Protein AF-A0A6T8V031-F1 (afdb_monomer_lite)

Foldseek 3Di:
DDDDDDDDDDDDDDDDDDDDDDDDDDDDDDDDDDDDDDDDDDDDDDDDDDDDDDDDDDDDDDDDDPPVVVVVLLVLLQVLCVLLVHDSVPDPDDPDDDDDDPLVPLLVSLQFLLSLLLLLVVCLVPVVCNLSSLLSSLLSLVVSDDPVSVVLSVLSVCLQQPPAAQPPVLLLLLLCLQQNNVLSVCCVVPNNLVSLLVSQVVVVPPDDQADTHGSNLLSVLLVLSPDDDPSSVVSSPSVSVNSNRADNPSCRSVQSNCSNRRHNSHDPVSNVSSNVSNVCVNVVVVD

Radius of gyration: 28.82 Å; chains: 1; bounding box: 111×38×82 Å

Structure (mmCIF, N/CA/C/O backbone):
data_AF-A0A6T8V031-F1
#
_entry.id   AF-A0A6T8V031-F1
#
loop_
_atom_site.group_PDB
_atom_site.id
_atom_site.type_symbol
_atom_site.label_atom_id
_atom_site.label_alt_id
_atom_site.label_comp_id
_atom_site.label_asym_id
_atom_site.label_entity_id
_atom_site.label_seq_id
_atom_site.pdbx_PDB_ins_code
_atom_site.Cartn_x
_atom_site.Cartn_y
_atom_site.Cartn_z
_atom_site.occupancy
_atom_site.B_iso_or_equiv
_atom_site.auth_seq_id
_atom_site.auth_comp_id
_atom_site.auth_asym_id
_atom_site.auth_atom_id
_atom_site.pdbx_PDB_model_num
ATOM 1 N N . ALA A 1 1 ? 59.607 23.929 4.860 1.00 44.53 1 ALA A N 1
ATOM 2 C CA . ALA A 1 1 ? 59.990 23.114 3.694 1.00 44.53 1 ALA A CA 1
ATOM 3 C C . ALA A 1 1 ? 58.779 22.274 3.352 1.00 44.53 1 ALA A C 1
ATOM 5 O O . ALA A 1 1 ? 58.550 21.255 3.982 1.00 44.53 1 ALA A O 1
ATOM 6 N N . ASP A 1 2 ? 57.934 22.822 2.489 1.00 43.75 2 ASP A N 1
ATOM 7 C CA . ASP A 1 2 ? 56.578 22.347 2.260 1.00 43.75 2 ASP A CA 1
ATOM 8 C C . ASP A 1 2 ? 56.268 22.634 0.792 1.00 43.75 2 ASP A C 1
ATOM 10 O O . ASP A 1 2 ? 56.14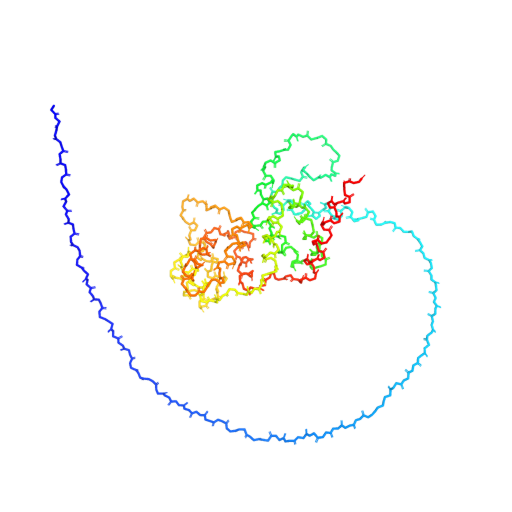4 23.796 0.428 1.00 43.75 2 ASP A O 1
ATOM 14 N N . HIS A 1 3 ? 56.296 21.608 -0.061 1.00 42.97 3 HIS A N 1
ATOM 15 C CA . HIS A 1 3 ? 55.820 21.656 -1.446 1.00 42.97 3 HIS A CA 1
ATOM 16 C C . HIS A 1 3 ? 55.623 20.226 -1.962 1.00 42.97 3 HIS A C 1
ATOM 18 O O . HIS A 1 3 ? 56.582 19.526 -2.280 1.00 42.97 3 HIS A O 1
ATOM 24 N N . GLY A 1 4 ? 54.363 19.811 -2.074 1.00 45.44 4 GLY A N 1
ATOM 25 C CA . GLY A 1 4 ? 53.951 18.586 -2.755 1.00 45.44 4 GLY A CA 1
ATOM 26 C C . GLY A 1 4 ? 52.706 18.849 -3.595 1.00 45.44 4 GLY A C 1
ATOM 27 O O . GLY A 1 4 ? 51.588 18.626 -3.145 1.00 45.44 4 GLY A O 1
ATOM 28 N N . THR A 1 5 ? 52.893 19.361 -4.811 1.00 50.09 5 THR A N 1
ATOM 29 C CA . THR A 1 5 ? 51.835 19.575 -5.806 1.00 50.09 5 THR A CA 1
ATOM 30 C C . THR A 1 5 ? 51.693 18.339 -6.700 1.00 50.09 5 THR A C 1
ATOM 32 O O . THR A 1 5 ? 52.451 18.134 -7.644 1.00 50.09 5 THR A O 1
ATOM 35 N N . GLY A 1 6 ? 50.696 17.500 -6.408 1.00 49.59 6 GLY A N 1
ATOM 36 C CA . GLY A 1 6 ? 50.282 16.382 -7.262 1.00 49.59 6 GLY A CA 1
ATOM 37 C C . GLY A 1 6 ? 49.284 16.842 -8.324 1.00 49.59 6 GLY A C 1
ATOM 38 O O . GLY A 1 6 ? 48.119 17.092 -8.027 1.00 49.59 6 GLY A O 1
ATOM 39 N N . ARG A 1 7 ? 49.762 16.989 -9.561 1.00 48.19 7 ARG A N 1
ATOM 40 C CA . ARG A 1 7 ? 49.023 17.470 -10.735 1.00 48.19 7 ARG A CA 1
ATOM 41 C C . ARG A 1 7 ? 48.208 16.337 -11.374 1.00 48.19 7 ARG A C 1
ATOM 43 O O . ARG A 1 7 ? 48.731 15.255 -11.623 1.00 48.19 7 ARG A O 1
ATOM 50 N N . ALA A 1 8 ? 46.940 16.625 -11.660 1.00 43.94 8 ALA A N 1
ATOM 51 C CA . ALA A 1 8 ? 45.995 15.759 -12.357 1.00 43.94 8 ALA A CA 1
ATOM 52 C C . ALA A 1 8 ? 46.391 15.517 -13.827 1.00 43.94 8 ALA A C 1
ATOM 54 O O . ALA A 1 8 ? 46.799 16.449 -14.523 1.00 43.94 8 ALA A O 1
ATOM 55 N N . ALA A 1 9 ? 46.205 14.283 -14.304 1.00 52.19 9 ALA A N 1
ATOM 56 C CA . ALA A 1 9 ? 46.259 13.927 -15.719 1.00 52.19 9 ALA A CA 1
ATOM 57 C C . ALA A 1 9 ? 44.871 13.457 -16.176 1.00 52.19 9 ALA A C 1
ATOM 59 O O . ALA A 1 9 ? 44.277 12.550 -15.594 1.00 52.19 9 ALA A O 1
ATOM 60 N N . ALA A 1 10 ? 44.360 14.130 -17.205 1.00 42.84 10 ALA A N 1
ATOM 61 C CA . ALA A 1 10 ? 43.078 13.888 -17.840 1.00 42.84 10 ALA A CA 1
ATOM 62 C C . ALA A 1 10 ? 43.110 12.595 -18.670 1.00 42.84 10 ALA A C 1
ATOM 64 O O . ALA A 1 10 ? 43.957 12.433 -19.547 1.00 42.84 10 ALA A O 1
ATOM 65 N N . GLY A 1 11 ? 42.169 11.690 -18.400 1.00 44.19 11 GLY A N 1
ATOM 66 C CA . GLY A 1 11 ? 41.903 10.512 -19.218 1.00 44.19 11 GLY A CA 1
ATOM 67 C C . GLY A 1 11 ? 40.761 10.782 -20.191 1.00 44.19 11 GLY A C 1
ATOM 68 O O . GLY A 1 11 ? 39.597 10.797 -19.799 1.00 44.19 11 GLY A O 1
ATOM 69 N N . THR A 1 12 ? 41.099 10.987 -21.460 1.00 44.47 12 THR A N 1
ATOM 70 C CA . THR A 1 12 ? 40.161 11.027 -22.588 1.00 44.47 12 THR A CA 1
ATOM 71 C C . THR A 1 12 ? 39.786 9.593 -22.963 1.00 44.47 12 THR A C 1
ATOM 73 O O . THR A 1 12 ? 40.648 8.841 -23.413 1.00 44.47 12 THR A O 1
ATOM 76 N N . LEU A 1 13 ? 38.520 9.196 -22.805 1.00 50.50 13 LEU A N 1
ATOM 77 C CA . LEU A 1 13 ? 38.011 7.925 -23.332 1.00 50.50 13 LEU A CA 1
ATOM 78 C C . LEU A 1 13 ? 36.980 8.180 -24.430 1.00 50.50 13 LEU A C 1
ATOM 80 O O . LEU A 1 13 ? 35.953 8.824 -24.227 1.00 50.50 13 LEU A O 1
ATOM 84 N N . ALA A 1 14 ? 37.319 7.673 -25.613 1.00 44.94 14 ALA A N 1
ATOM 85 C CA . ALA A 1 14 ? 36.554 7.749 -26.840 1.00 44.94 14 ALA A CA 1
ATOM 86 C C . ALA A 1 14 ? 35.308 6.849 -26.784 1.00 44.94 14 ALA A C 1
ATOM 88 O O . ALA A 1 14 ? 35.386 5.657 -26.485 1.00 44.94 14 ALA A O 1
ATOM 89 N N . LEU A 1 15 ? 34.160 7.431 -27.128 1.00 39.94 15 LEU A N 1
ATOM 90 C CA . LEU A 1 15 ? 32.898 6.738 -27.373 1.00 39.94 15 LEU A CA 1
ATOM 91 C C . LEU A 1 15 ? 32.975 5.989 -28.710 1.00 39.94 15 LEU A C 1
ATOM 93 O O . LEU A 1 15 ? 33.038 6.601 -29.774 1.00 39.94 15 LEU A O 1
ATOM 97 N N . SER A 1 16 ? 32.951 4.657 -28.655 1.00 49.47 16 SER A N 1
ATOM 98 C CA . SER A 1 16 ? 32.798 3.805 -29.835 1.00 49.47 16 SER A CA 1
ATOM 99 C C . SER A 1 16 ? 31.308 3.539 -30.072 1.00 49.47 16 SER A C 1
ATOM 101 O O . SER A 1 16 ? 30.642 2.875 -29.276 1.00 49.47 16 SER A O 1
ATOM 103 N N . ALA A 1 17 ? 30.775 4.109 -31.153 1.00 42.62 17 ALA A N 1
ATOM 104 C CA . ALA A 1 17 ? 29.393 3.951 -31.583 1.00 42.62 17 ALA A CA 1
ATOM 105 C C . ALA A 1 17 ? 29.162 2.544 -32.158 1.00 42.62 17 ALA A C 1
ATOM 107 O O . ALA A 1 17 ? 29.762 2.161 -33.164 1.00 42.62 17 ALA A O 1
ATOM 108 N N . LYS A 1 18 ? 28.262 1.772 -31.539 1.00 50.03 18 LYS A N 1
ATOM 109 C CA . LYS A 1 18 ? 27.834 0.467 -32.054 1.00 50.03 18 LYS A CA 1
ATOM 110 C C . LYS A 1 18 ? 26.582 0.638 -32.917 1.00 50.03 18 LYS A C 1
ATOM 112 O O . LYS A 1 18 ? 25.505 0.968 -32.435 1.00 50.03 18 LYS A O 1
ATOM 117 N N . LYS A 1 19 ? 26.792 0.414 -34.212 1.00 52.84 19 LYS A N 1
ATOM 118 C CA . LYS A 1 19 ? 25.846 0.402 -35.331 1.00 52.84 19 LYS A CA 1
ATOM 119 C C . LYS A 1 19 ? 24.654 -0.532 -35.066 1.00 52.84 19 LYS A C 1
ATOM 121 O O . LYS A 1 19 ? 24.834 -1.739 -34.917 1.00 52.84 19 LYS A O 1
ATOM 126 N N . THR A 1 20 ? 23.450 0.030 -35.036 1.00 41.44 20 THR A N 1
ATOM 127 C CA . THR A 1 20 ? 22.164 -0.678 -35.061 1.00 41.44 20 THR A CA 1
ATOM 128 C C . THR A 1 20 ? 21.853 -1.149 -36.483 1.00 41.44 20 THR A C 1
ATOM 130 O O . THR A 1 20 ? 21.910 -0.372 -37.435 1.00 41.44 20 THR A O 1
ATOM 133 N N . ALA A 1 21 ? 21.527 -2.434 -36.626 1.00 43.69 21 ALA A N 1
ATOM 134 C CA . ALA A 1 21 ? 20.948 -3.013 -37.833 1.00 43.69 21 ALA A CA 1
ATOM 135 C C . ALA A 1 21 ? 19.460 -3.291 -37.576 1.00 43.69 21 ALA A C 1
ATOM 137 O O . ALA A 1 21 ? 19.103 -3.909 -36.575 1.00 43.69 21 ALA A O 1
ATOM 138 N N . ALA A 1 22 ? 18.613 -2.795 -38.474 1.00 49.09 22 ALA A N 1
ATOM 139 C CA . ALA A 1 22 ? 17.178 -3.045 -38.516 1.00 49.09 22 ALA A CA 1
ATOM 140 C C . ALA A 1 22 ? 16.870 -4.454 -39.052 1.00 49.09 22 ALA A C 1
ATOM 142 O O . ALA A 1 22 ? 17.631 -4.959 -39.882 1.00 49.09 22 ALA A O 1
ATOM 143 N N . PRO A 1 23 ? 15.702 -5.025 -38.717 1.00 55.88 23 PRO A N 1
ATOM 144 C CA . PRO A 1 23 ? 15.019 -5.922 -39.628 1.00 55.88 23 PRO A CA 1
ATOM 145 C C . PRO A 1 23 ? 13.755 -5.279 -40.204 1.00 55.88 23 PRO A C 1
ATOM 147 O O . PRO A 1 23 ? 12.974 -4.602 -39.536 1.00 55.88 23 PRO A O 1
ATOM 150 N N . ALA A 1 24 ? 13.619 -5.512 -41.501 1.00 44.16 24 ALA A N 1
ATOM 151 C CA . ALA A 1 24 ? 12.555 -5.085 -42.376 1.00 44.16 24 ALA A CA 1
ATOM 152 C C . ALA A 1 24 ? 11.263 -5.899 -42.183 1.00 44.16 24 ALA A C 1
ATOM 154 O O . ALA A 1 24 ? 11.303 -7.093 -41.910 1.00 44.16 24 ALA A O 1
ATOM 155 N N . GLY A 1 25 ? 10.138 -5.225 -42.433 1.00 40.78 25 GLY A N 1
ATOM 156 C CA . GLY A 1 25 ? 9.033 -5.693 -43.275 1.00 40.78 25 GLY A CA 1
ATOM 157 C C . GLY A 1 25 ? 8.414 -7.067 -42.998 1.00 40.78 25 GLY A C 1
ATOM 158 O O . GLY A 1 25 ? 8.898 -8.084 -43.480 1.00 40.78 25 GLY A O 1
ATOM 159 N N . GLY A 1 26 ? 7.226 -7.066 -42.390 1.00 38.00 26 GLY A N 1
ATOM 160 C CA . GLY A 1 26 ? 6.302 -8.202 -42.364 1.00 38.00 26 GLY A CA 1
ATOM 161 C C . GLY A 1 26 ? 4.873 -7.718 -42.588 1.00 38.00 26 GLY A C 1
ATOM 162 O O . GLY A 1 26 ? 4.376 -6.886 -41.842 1.00 38.00 26 GLY A O 1
ATOM 163 N N . ARG A 1 27 ? 4.263 -8.176 -43.677 1.00 41.81 27 ARG A N 1
ATOM 164 C CA . ARG A 1 27 ? 3.061 -7.644 -44.330 1.00 41.81 27 ARG A CA 1
ATOM 165 C C . ARG A 1 27 ? 1.770 -7.720 -43.506 1.00 41.81 27 ARG A C 1
ATOM 167 O O . ARG A 1 27 ? 1.467 -8.721 -42.869 1.00 41.81 27 ARG A O 1
ATOM 174 N N . SER A 1 28 ? 0.983 -6.663 -43.697 1.00 41.28 28 SER A N 1
ATOM 175 C CA . SER A 1 28 ? -0.465 -6.558 -43.519 1.00 41.28 28 SER A CA 1
ATOM 176 C C . SER A 1 28 ? -1.224 -7.706 -44.197 1.00 41.28 28 SER A C 1
ATOM 178 O O . SER A 1 28 ? -1.013 -7.988 -45.378 1.00 41.28 28 SER A O 1
ATOM 180 N N . GLY A 1 29 ? -2.130 -8.327 -43.445 1.00 43.31 29 GLY A N 1
ATOM 181 C CA . GLY A 1 29 ? -3.159 -9.233 -43.937 1.00 4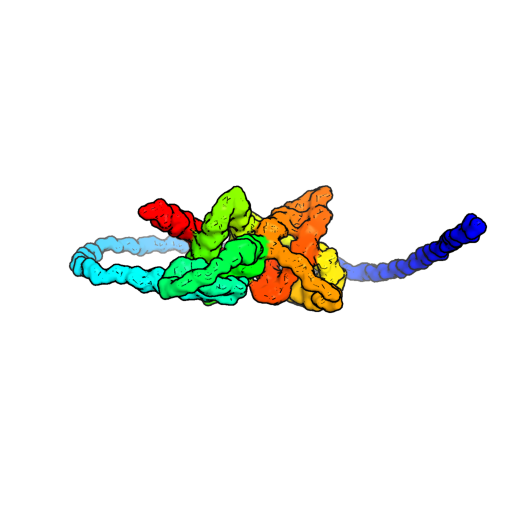3.31 29 GLY A CA 1
ATOM 182 C C . GLY A 1 29 ? -4.473 -8.896 -43.244 1.00 43.31 29 GLY A C 1
ATOM 183 O O . GLY A 1 29 ? -4.743 -9.376 -42.148 1.00 43.31 29 GLY A O 1
ATOM 184 N N . ALA A 1 30 ? -5.266 -8.032 -43.873 1.00 43.84 30 ALA A N 1
ATOM 185 C CA . ALA A 1 30 ? -6.648 -7.790 -43.496 1.00 43.84 30 ALA A CA 1
ATOM 186 C C . ALA A 1 30 ? -7.482 -9.031 -43.846 1.00 43.84 30 ALA A C 1
ATOM 188 O O . ALA A 1 30 ? -7.536 -9.429 -45.009 1.00 43.84 30 ALA A O 1
ATOM 189 N N . GLN A 1 31 ? -8.152 -9.625 -42.859 1.00 45.22 31 GLN A N 1
ATOM 190 C CA . GLN A 1 31 ? -9.288 -10.506 -43.111 1.00 45.22 31 GLN A CA 1
ATOM 191 C C . GLN A 1 31 ? -10.521 -9.915 -42.440 1.00 45.22 31 GLN A C 1
ATOM 193 O O . GLN A 1 31 ? -10.630 -9.849 -41.218 1.00 45.22 31 GLN A O 1
ATOM 198 N N . ALA A 1 32 ? -11.432 -9.451 -43.291 1.00 41.88 32 ALA A N 1
ATOM 199 C CA . ALA A 1 32 ? -12.805 -9.158 -42.945 1.00 41.88 32 ALA A CA 1
ATOM 200 C C . ALA A 1 32 ? -13.542 -10.491 -42.760 1.00 41.88 32 ALA A C 1
ATOM 202 O O . ALA A 1 32 ? -13.625 -11.282 -43.698 1.00 41.88 32 ALA A O 1
ATOM 203 N N . VAL A 1 33 ? -14.072 -10.734 -41.562 1.00 51.72 33 VAL A N 1
ATOM 204 C CA . VAL A 1 33 ? -15.056 -11.796 -41.333 1.00 51.72 33 VAL A CA 1
ATOM 205 C C . VAL A 1 33 ? -16.418 -11.134 -41.211 1.00 51.72 33 VAL A C 1
ATOM 207 O O . VAL A 1 33 ? -16.722 -10.426 -40.253 1.00 51.72 33 VAL A O 1
ATOM 210 N N . THR A 1 34 ? -17.211 -11.342 -42.251 1.00 52.16 34 THR A N 1
ATOM 211 C CA . THR A 1 34 ? -18.595 -10.913 -42.389 1.00 52.16 34 THR A CA 1
ATOM 212 C C . THR A 1 34 ? -19.494 -11.798 -41.526 1.00 52.16 34 THR A C 1
ATOM 214 O O . THR A 1 34 ? -19.486 -13.020 -41.653 1.00 52.16 34 THR A O 1
ATOM 217 N N . VAL A 1 35 ? -20.291 -11.166 -40.667 1.00 51.53 35 VAL A N 1
ATOM 218 C CA . VAL A 1 35 ? -21.411 -11.768 -39.926 1.00 51.53 35 VAL A CA 1
ATOM 219 C C . VAL A 1 35 ? -22.636 -11.849 -40.843 1.00 51.53 35 VAL A C 1
ATOM 221 O O . VAL A 1 35 ? -22.914 -10.874 -41.545 1.00 51.53 35 VAL A O 1
ATOM 224 N N . PRO A 1 36 ? -23.426 -12.939 -40.788 1.00 51.28 36 PRO A N 1
ATOM 225 C CA . PRO A 1 36 ? -24.859 -12.778 -41.019 1.00 51.28 36 PRO A CA 1
ATOM 226 C C . PRO A 1 36 ? -25.759 -13.571 -40.055 1.00 51.28 36 PRO A C 1
ATOM 228 O O . PRO A 1 36 ? -25.551 -14.754 -39.797 1.00 51.28 36 PRO A O 1
ATOM 231 N N . GLY A 1 37 ? -26.850 -12.912 -39.649 1.00 39.75 37 GLY A N 1
ATOM 232 C CA . GLY A 1 37 ? -28.067 -13.517 -39.089 1.00 39.75 37 GLY A CA 1
ATOM 233 C C . GLY A 1 37 ? -28.108 -13.535 -37.556 1.00 39.75 37 GLY A C 1
ATOM 234 O O . GLY A 1 37 ? -27.103 -13.781 -36.914 1.00 39.75 37 GLY A O 1
ATOM 235 N N . LYS A 1 38 ? -29.232 -13.304 -36.876 1.00 48.16 38 LYS A N 1
ATOM 236 C CA . LYS A 1 38 ? -30.632 -13.312 -37.305 1.00 48.16 38 LYS A CA 1
ATOM 237 C C . LYS A 1 38 ? -31.466 -12.577 -36.244 1.00 48.16 38 LYS A C 1
ATOM 239 O O . LYS A 1 38 ? -31.186 -12.656 -35.053 1.00 48.16 38 LYS A O 1
ATOM 244 N N . VAL A 1 39 ? -32.468 -11.849 -36.720 1.00 51.06 39 VAL A N 1
ATOM 245 C CA . VAL A 1 39 ? -33.513 -11.155 -35.959 1.00 51.06 39 VAL A CA 1
ATOM 246 C C . VAL A 1 39 ? -34.421 -12.175 -35.274 1.00 51.06 39 VAL A C 1
ATOM 248 O O . VAL A 1 39 ? -34.887 -13.077 -35.959 1.00 51.06 39 VAL A O 1
ATOM 251 N N . GLU A 1 40 ? -34.732 -11.986 -33.986 1.00 40.19 40 GLU A N 1
ATOM 252 C CA . GLU A 1 40 ? -36.025 -12.370 -33.396 1.00 40.19 40 GLU A CA 1
ATOM 253 C C . GLU A 1 40 ? -36.261 -11.668 -32.038 1.00 40.19 40 GLU A C 1
ATOM 255 O O . GLU A 1 40 ? -35.499 -11.780 -31.082 1.00 40.19 40 GLU A O 1
ATOM 260 N N . LYS A 1 41 ? -37.351 -10.902 -31.991 1.00 48.88 41 LYS A N 1
ATOM 261 C CA . LYS A 1 41 ? -38.099 -10.371 -30.836 1.00 48.88 41 LYS A CA 1
ATOM 262 C C . LYS A 1 41 ? -39.578 -10.489 -31.277 1.00 48.88 41 LYS A C 1
ATOM 264 O O . LYS A 1 41 ? -39.788 -10.462 -32.492 1.00 48.88 41 LYS A O 1
ATOM 269 N N . PRO A 1 42 ? -40.618 -10.493 -30.419 1.00 50.66 42 PRO A N 1
ATOM 270 C CA . PRO A 1 42 ? -40.677 -10.512 -28.956 1.00 50.66 42 PRO A CA 1
ATOM 271 C C . PRO A 1 42 ? -41.594 -11.633 -28.399 1.00 50.66 42 PRO A C 1
ATOM 273 O O . PRO A 1 42 ? -42.444 -12.172 -29.101 1.00 50.66 42 PRO A O 1
ATOM 276 N N . GLY A 1 43 ? -41.488 -11.928 -27.101 1.00 41.72 43 GLY A N 1
ATOM 277 C CA . GLY A 1 43 ? -42.450 -12.765 -26.377 1.00 41.72 43 GLY A CA 1
ATOM 278 C C . GLY A 1 43 ? -42.962 -12.045 -25.137 1.00 41.72 43 GLY A C 1
ATOM 279 O O . GLY A 1 43 ? -42.244 -11.933 -24.148 1.00 41.72 43 GLY A O 1
ATOM 280 N N . ALA A 1 44 ? -44.188 -11.529 -25.216 1.00 45.66 44 ALA A N 1
ATOM 281 C CA . ALA A 1 44 ? -44.963 -11.066 -24.075 1.00 45.66 44 ALA A CA 1
ATOM 282 C C . ALA A 1 44 ? -45.550 -12.283 -23.342 1.00 45.66 44 ALA A C 1
ATOM 284 O O . ALA A 1 44 ? -46.175 -13.135 -23.968 1.00 45.66 44 ALA A O 1
ATOM 285 N N . GLY A 1 45 ? -45.365 -12.348 -22.026 1.00 40.28 45 GLY A N 1
ATOM 286 C CA . GLY A 1 45 ? -45.961 -13.357 -21.154 1.00 40.28 45 GLY A CA 1
ATOM 287 C C . GLY A 1 45 ? -46.362 -12.704 -19.842 1.00 40.28 45 GLY A C 1
ATOM 288 O O . GLY A 1 45 ? -45.512 -12.269 -19.072 1.00 40.28 45 GLY A O 1
ATOM 289 N N . ALA A 1 46 ? -47.667 -12.560 -19.657 1.00 38.06 46 ALA A N 1
ATOM 290 C CA . ALA A 1 46 ? -48.303 -11.905 -18.534 1.00 38.06 46 ALA A CA 1
ATOM 291 C C . ALA A 1 46 ? -48.364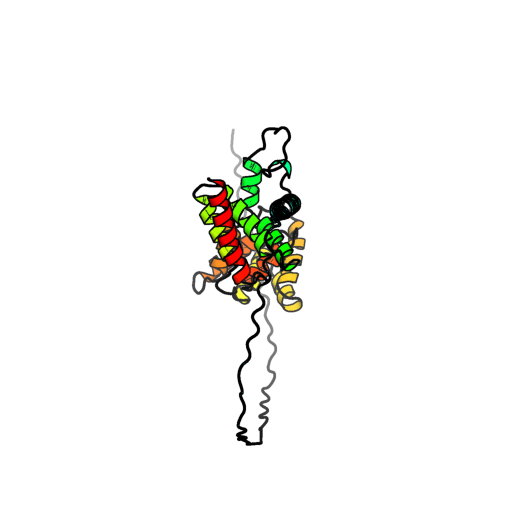 -12.790 -17.274 1.00 38.06 46 ALA A C 1
ATOM 293 O O . ALA A 1 46 ? -48.394 -14.011 -17.367 1.00 38.06 46 ALA A O 1
ATOM 294 N N . ALA A 1 47 ? -48.545 -12.096 -16.144 1.00 39.06 47 ALA A N 1
ATOM 295 C CA . ALA A 1 47 ? -49.353 -12.478 -14.981 1.00 39.06 47 ALA A CA 1
ATOM 296 C C . ALA A 1 47 ? -48.830 -13.581 -14.033 1.00 39.06 47 ALA A C 1
ATOM 298 O O . ALA A 1 47 ? -48.832 -14.756 -14.365 1.00 39.06 47 ALA A O 1
ATOM 299 N N . GLN A 1 48 ? -48.524 -13.216 -12.780 1.00 37.72 48 GLN A N 1
ATOM 300 C CA . GLN A 1 48 ? -49.450 -13.360 -11.636 1.00 37.72 48 GLN A CA 1
ATOM 301 C C . GLN A 1 48 ? -48.751 -13.033 -10.304 1.00 37.72 48 GLN A C 1
ATOM 303 O O . GLN A 1 48 ? -47.782 -13.676 -9.914 1.00 37.72 48 GLN A O 1
ATOM 308 N N . ALA A 1 49 ? -49.302 -12.052 -9.586 1.00 41.56 49 ALA A N 1
ATOM 309 C CA . ALA A 1 49 ? -49.319 -12.053 -8.123 1.00 41.56 49 ALA A CA 1
ATOM 310 C C . ALA A 1 49 ? -50.457 -12.984 -7.652 1.00 41.56 49 ALA A C 1
ATOM 312 O O . ALA A 1 49 ? -51.419 -13.187 -8.401 1.00 41.56 49 ALA A O 1
ATOM 313 N N . PRO A 1 50 ? -50.394 -13.508 -6.419 1.00 50.81 50 PRO A N 1
ATOM 314 C CA . PRO A 1 50 ? -51.184 -12.861 -5.376 1.00 50.81 50 PRO A CA 1
ATOM 315 C C . PRO A 1 50 ? -50.474 -12.806 -4.015 1.00 50.81 50 PRO A C 1
ATOM 317 O O . PRO A 1 50 ? -49.345 -13.250 -3.829 1.00 50.81 50 PRO A O 1
ATOM 320 N N . ALA A 1 51 ? -51.178 -12.178 -3.084 1.00 36.31 51 ALA A N 1
ATOM 321 C CA . ALA A 1 51 ? -50.714 -11.664 -1.816 1.00 36.31 51 ALA A CA 1
ATOM 322 C C . ALA A 1 51 ? -51.258 -12.454 -0.601 1.00 36.31 51 ALA A C 1
ATOM 324 O O . ALA A 1 51 ? -52.225 -13.198 -0.721 1.00 36.31 51 ALA A O 1
ATOM 325 N N . VAL A 1 52 ? -50.678 -12.130 0.564 1.00 40.53 52 VAL A N 1
ATOM 326 C CA . VAL A 1 52 ? -51.204 -12.192 1.952 1.00 40.53 52 VAL A CA 1
ATOM 327 C C . VAL A 1 52 ? -51.327 -13.550 2.671 1.00 40.53 52 VAL A C 1
ATOM 329 O O . VAL A 1 52 ? -52.183 -14.361 2.346 1.00 40.53 52 VAL A O 1
ATOM 332 N N . ALA A 1 53 ? -50.563 -13.697 3.767 1.00 36.94 53 ALA A N 1
ATOM 333 C CA . ALA A 1 53 ? -51.029 -13.941 5.154 1.00 36.94 53 ALA A CA 1
ATOM 334 C C . ALA A 1 53 ? -49.786 -14.035 6.072 1.00 36.94 53 ALA A C 1
ATOM 336 O O . ALA A 1 53 ? -48.912 -14.863 5.851 1.00 36.94 53 ALA A O 1
ATOM 337 N N . ALA A 1 54 ? -49.509 -13.058 6.941 1.00 36.94 54 ALA A N 1
ATOM 338 C CA . ALA A 1 54 ? -50.064 -12.910 8.293 1.00 36.94 54 ALA A CA 1
ATOM 339 C C . ALA A 1 54 ? -49.790 -14.130 9.196 1.00 36.94 54 ALA A C 1
ATOM 341 O O . ALA A 1 54 ? -50.468 -15.147 9.115 1.00 36.94 54 ALA A O 1
ATOM 342 N N . GLY A 1 55 ? -48.809 -13.977 10.086 1.00 29.83 55 GLY A N 1
ATOM 343 C CA . GLY A 1 55 ? -48.475 -14.924 11.144 1.00 29.83 55 GLY A CA 1
ATOM 344 C C . GLY A 1 55 ? -47.563 -14.254 12.163 1.00 29.83 55 GLY A C 1
ATOM 345 O O . GLY A 1 55 ? -46.347 -14.397 12.106 1.00 29.83 55 GLY A O 1
ATOM 346 N N . ALA A 1 56 ? -48.163 -13.459 13.049 1.00 37.53 56 ALA A N 1
ATOM 347 C CA . ALA A 1 56 ? -47.516 -12.988 14.261 1.00 37.53 56 ALA A CA 1
ATOM 348 C C . ALA A 1 56 ? -47.270 -14.181 15.193 1.00 37.53 56 ALA A C 1
ATOM 350 O O . ALA A 1 56 ? -48.189 -14.951 15.468 1.00 37.53 56 ALA A O 1
ATOM 351 N N . ALA A 1 57 ? -46.050 -14.299 15.703 1.00 33.28 57 ALA A N 1
ATOM 352 C CA . ALA A 1 57 ? -45.774 -15.010 16.938 1.00 33.28 57 ALA A CA 1
ATOM 353 C C . ALA A 1 57 ? -44.668 -14.249 17.669 1.00 33.28 57 ALA A C 1
ATOM 355 O O . ALA A 1 57 ? -43.490 -14.314 17.319 1.00 33.28 57 ALA A O 1
ATOM 356 N N . GLU A 1 58 ? -45.098 -13.479 18.664 1.00 38.56 58 GLU A N 1
ATOM 357 C CA . GLU A 1 58 ? -44.263 -13.050 19.773 1.00 38.56 58 GLU A CA 1
ATOM 358 C C . GLU A 1 58 ? -43.626 -14.282 20.425 1.00 38.56 58 GLU A C 1
ATOM 360 O O . GLU A 1 58 ? -44.316 -15.195 20.873 1.00 38.56 58 GLU A O 1
ATOM 365 N N . ALA A 1 59 ? -42.303 -14.275 20.533 1.00 37.03 59 ALA A N 1
ATOM 366 C CA . ALA A 1 59 ? -41.597 -15.017 21.563 1.00 37.03 59 ALA A CA 1
ATOM 367 C C . ALA A 1 59 ? -40.504 -14.104 22.112 1.00 37.03 59 ALA A C 1
ATOM 369 O O . ALA A 1 59 ? -39.389 -14.013 21.603 1.00 37.03 59 ALA A O 1
ATOM 370 N N . SER A 1 60 ? -40.902 -13.379 23.152 1.00 40.12 60 SER A N 1
ATOM 371 C CA . SER A 1 60 ? -40.027 -12.768 24.136 1.00 40.12 60 SER A CA 1
ATOM 372 C C . SER A 1 60 ? -39.059 -13.816 24.690 1.00 40.12 60 SER A C 1
ATOM 374 O O . SER A 1 60 ? -39.484 -14.805 25.285 1.00 40.12 60 SER A O 1
ATOM 376 N N . GLN A 1 61 ? -37.758 -13.577 24.534 1.00 38.47 61 GLN A N 1
ATOM 377 C CA . GLN A 1 61 ? -36.763 -14.051 25.488 1.00 38.47 61 GLN A CA 1
ATOM 378 C C . GLN A 1 61 ? -35.679 -12.989 25.645 1.00 38.47 61 GLN A C 1
ATOM 380 O O . GLN A 1 61 ? -34.791 -12.803 24.815 1.00 38.47 61 GLN A O 1
ATOM 385 N N . ALA A 1 62 ? -35.822 -12.247 26.736 1.00 36.59 62 ALA A N 1
ATOM 386 C CA . ALA A 1 62 ? -34.771 -11.447 27.317 1.00 36.59 62 ALA A CA 1
ATOM 387 C C . ALA A 1 62 ? -33.634 -12.340 27.851 1.00 36.59 62 ALA A C 1
ATOM 389 O O . ALA A 1 62 ? -33.868 -13.461 28.296 1.00 36.59 62 ALA A O 1
ATOM 390 N N . ALA A 1 63 ? -32.448 -11.730 27.912 1.00 39.59 63 ALA A N 1
ATOM 391 C CA . ALA A 1 63 ? -31.321 -12.050 28.791 1.00 39.59 63 ALA A CA 1
ATOM 392 C C . ALA A 1 63 ? -30.386 -13.219 28.409 1.00 39.59 63 ALA A C 1
ATOM 394 O O . ALA A 1 63 ? -30.523 -14.338 28.886 1.00 39.59 63 ALA A O 1
ATOM 395 N N . ALA A 1 64 ? -29.299 -12.873 27.709 1.00 34.16 64 ALA A N 1
ATOM 396 C CA . ALA A 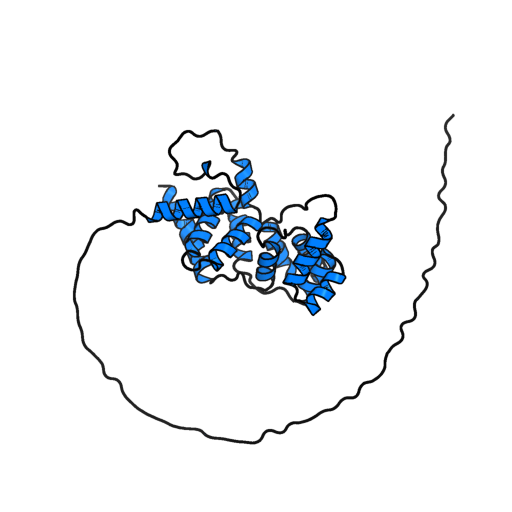1 64 ? -27.934 -13.152 28.173 1.00 34.16 64 ALA A CA 1
ATOM 397 C C . ALA A 1 64 ? -26.952 -12.181 27.486 1.00 34.16 64 ALA A C 1
ATOM 399 O O . ALA A 1 64 ? -26.877 -12.105 26.263 1.00 34.16 64 ALA A O 1
ATOM 400 N N . ALA A 1 65 ? -26.235 -11.392 28.285 1.00 40.56 65 ALA A N 1
ATOM 401 C CA . ALA A 1 65 ? -25.263 -10.395 27.838 1.00 40.56 65 ALA A CA 1
ATOM 402 C C . ALA A 1 65 ? -24.088 -11.023 27.055 1.00 40.56 65 ALA A C 1
ATOM 404 O O . ALA A 1 65 ? -23.598 -12.080 27.461 1.00 40.56 65 ALA A O 1
ATOM 405 N N . PRO A 1 66 ? -23.536 -10.377 26.004 1.00 41.78 66 PRO A N 1
ATOM 406 C CA . PRO A 1 66 ? -22.329 -10.870 25.357 1.00 41.78 66 PRO A CA 1
ATOM 407 C C . PRO A 1 66 ? -21.094 -10.433 26.158 1.00 41.78 66 PRO A C 1
ATOM 409 O O . PRO A 1 66 ? -20.348 -9.546 25.755 1.00 41.78 66 PRO A O 1
ATOM 412 N N . ALA A 1 67 ? -20.831 -11.096 27.285 1.00 38.75 67 ALA A N 1
ATOM 413 C CA . ALA A 1 67 ? -19.560 -10.964 28.009 1.00 38.75 67 ALA A CA 1
ATOM 414 C C . ALA A 1 67 ? -18.356 -11.570 27.238 1.00 38.75 67 ALA A C 1
ATOM 416 O O . ALA A 1 67 ? -17.222 -11.493 27.699 1.00 38.75 67 ALA A O 1
ATOM 417 N N . ALA A 1 68 ? -18.579 -12.143 26.045 1.00 40.28 68 ALA A N 1
ATOM 418 C CA . ALA A 1 68 ? -17.549 -12.746 25.192 1.00 40.28 68 ALA A CA 1
ATOM 419 C C . ALA A 1 68 ? -16.886 -11.769 24.194 1.00 40.28 68 ALA A C 1
ATOM 421 O O . ALA A 1 68 ? -15.785 -12.036 23.711 1.00 40.28 68 ALA A O 1
ATOM 422 N N . ALA A 1 69 ? -17.512 -10.623 23.901 1.00 42.41 69 ALA A N 1
ATOM 423 C CA . ALA A 1 69 ? -16.957 -9.612 22.997 1.00 42.41 69 ALA A CA 1
ATOM 424 C C . ALA A 1 69 ? -15.598 -9.014 23.448 1.00 42.41 69 ALA A C 1
ATOM 426 O O . ALA A 1 69 ? -14.720 -8.869 22.592 1.00 42.41 69 ALA A O 1
ATOM 427 N N . PRO A 1 70 ? -15.358 -8.700 24.743 1.00 41.19 70 PRO A N 1
ATOM 428 C CA . PRO A 1 70 ? -14.072 -8.136 25.164 1.00 41.19 70 PRO A CA 1
ATOM 429 C C . PRO A 1 70 ? -12.928 -9.157 25.110 1.00 41.19 70 PRO A C 1
ATOM 431 O O . PRO A 1 70 ? -11.795 -8.783 24.821 1.00 41.19 70 PRO A O 1
ATOM 434 N N . VAL A 1 71 ? -13.213 -10.450 25.313 1.00 46.12 71 VAL A N 1
ATOM 435 C CA . VAL A 1 71 ? -12.204 -11.523 25.247 1.00 46.12 71 VAL A CA 1
ATOM 436 C C . VAL A 1 71 ? -11.758 -11.753 23.803 1.00 46.12 71 VAL A C 1
ATOM 438 O O . VAL A 1 71 ? -10.560 -11.834 23.540 1.00 46.12 71 VAL A O 1
ATOM 441 N N . ALA A 1 72 ? -12.698 -11.772 22.852 1.00 48.50 72 ALA A N 1
ATOM 442 C CA . ALA A 1 72 ? -12.376 -11.857 21.430 1.00 48.50 72 ALA A CA 1
ATOM 443 C C . ALA A 1 72 ? -11.532 -10.656 20.974 1.00 48.50 72 ALA A C 1
ATOM 445 O O . ALA A 1 72 ? -10.488 -10.856 20.363 1.00 48.50 72 ALA A O 1
ATOM 446 N N . LEU A 1 73 ? -11.912 -9.429 21.357 1.00 48.44 73 LEU A N 1
ATOM 447 C CA . LEU A 1 73 ? -11.152 -8.215 21.041 1.00 48.44 73 LEU A CA 1
ATOM 448 C C . LEU A 1 73 ? -9.742 -8.242 21.651 1.00 48.44 73 LEU A C 1
ATOM 450 O O . LEU A 1 73 ? -8.782 -7.919 20.963 1.00 48.44 73 LEU A O 1
ATOM 454 N N . ALA A 1 74 ? -9.593 -8.670 22.908 1.00 52.44 74 ALA A N 1
ATOM 455 C CA . ALA A 1 74 ? -8.291 -8.793 23.561 1.00 52.44 74 ALA A CA 1
ATOM 456 C C . ALA A 1 74 ? -7.407 -9.857 22.893 1.00 52.44 74 ALA A C 1
ATOM 458 O O . ALA A 1 74 ? -6.214 -9.633 22.709 1.00 52.44 74 ALA A O 1
ATOM 459 N N . HIS A 1 75 ? -7.975 -10.989 22.464 1.00 55.06 75 HIS A N 1
ATOM 460 C CA . HIS A 1 75 ? -7.248 -11.987 21.678 1.00 55.06 75 HIS A CA 1
ATOM 461 C C . HIS A 1 75 ? -6.875 -11.473 20.289 1.00 55.06 75 HIS A C 1
ATOM 463 O O . HIS A 1 75 ? -5.764 -11.737 19.838 1.00 55.06 75 HIS A O 1
ATOM 469 N N . THR A 1 76 ? -7.749 -10.712 19.632 1.00 54.12 76 THR A N 1
ATOM 470 C CA . THR A 1 76 ? -7.474 -10.083 18.338 1.00 54.12 76 THR A CA 1
ATOM 471 C C . THR A 1 76 ? -6.386 -9.025 18.464 1.00 54.12 76 THR A C 1
ATOM 473 O O . THR A 1 76 ? -5.433 -9.054 17.698 1.00 54.12 76 THR A O 1
ATOM 476 N N . LEU A 1 77 ? -6.455 -8.148 19.465 1.00 58.44 77 LEU A N 1
ATOM 477 C CA . LEU A 1 77 ? -5.431 -7.143 19.744 1.00 58.44 77 LEU A CA 1
ATOM 478 C C . LEU A 1 77 ? -4.112 -7.781 20.175 1.00 58.44 77 LEU A C 1
ATOM 480 O O . LEU A 1 77 ? -3.061 -7.313 19.761 1.00 58.44 77 LEU A O 1
ATOM 484 N N . ARG A 1 78 ? -4.144 -8.885 20.927 1.00 63.34 78 ARG A N 1
ATOM 485 C CA . ARG A 1 78 ? -2.960 -9.685 21.268 1.00 63.34 78 ARG A CA 1
ATOM 486 C C . ARG A 1 78 ? -2.377 -10.387 20.046 1.00 63.34 78 ARG A C 1
ATOM 488 O O . ARG A 1 78 ? -1.164 -10.424 19.906 1.00 63.34 78 ARG A O 1
ATOM 495 N N . ALA A 1 79 ? -3.206 -10.917 19.152 1.00 55.78 79 ALA A N 1
ATOM 496 C CA . ALA A 1 79 ? -2.767 -11.524 17.898 1.00 55.78 79 ALA A CA 1
ATOM 497 C C . ALA A 1 79 ? -2.193 -10.474 16.940 1.00 55.78 79 ALA A C 1
ATOM 499 O O . ALA A 1 79 ? -1.162 -10.726 16.325 1.00 55.78 79 ALA A O 1
ATOM 500 N N . ILE A 1 80 ? -2.803 -9.286 16.870 1.00 61.06 80 ILE A N 1
ATOM 501 C CA . ILE A 1 80 ? -2.267 -8.121 16.165 1.00 61.06 80 ILE A CA 1
ATOM 502 C C . ILE A 1 80 ? -0.935 -7.734 16.810 1.00 61.06 80 ILE A C 1
ATOM 504 O O . ILE A 1 80 ? 0.069 -7.729 16.119 1.00 61.06 80 ILE A O 1
ATOM 508 N N . ALA A 1 81 ? -0.869 -7.517 18.123 1.00 62.59 81 ALA A N 1
ATOM 509 C CA . ALA A 1 81 ? 0.363 -7.167 18.827 1.00 62.59 81 ALA A CA 1
ATOM 510 C C . ALA A 1 81 ? 1.486 -8.184 18.559 1.00 62.59 81 ALA A C 1
ATOM 512 O O . ALA A 1 81 ? 2.571 -7.797 18.136 1.00 62.59 81 ALA A O 1
ATOM 513 N N . LEU A 1 82 ? 1.201 -9.484 18.670 1.00 60.78 82 LEU A N 1
ATOM 514 C CA . LEU A 1 82 ? 2.147 -10.554 18.346 1.00 60.78 82 LEU A CA 1
ATOM 515 C C . LEU A 1 82 ? 2.559 -10.544 16.863 1.00 60.78 82 LEU A C 1
ATOM 517 O O . LEU A 1 82 ? 3.745 -10.671 16.563 1.00 60.78 82 LEU A O 1
ATOM 521 N N . ALA A 1 83 ? 1.620 -10.343 15.934 1.00 52.28 83 ALA A N 1
ATOM 522 C CA . ALA A 1 83 ? 1.898 -10.243 14.497 1.00 52.28 83 ALA A CA 1
ATOM 523 C C . ALA A 1 83 ? 2.676 -8.968 14.120 1.00 52.28 83 ALA A C 1
ATOM 525 O O . ALA A 1 83 ? 3.392 -8.942 13.118 1.00 52.28 83 ALA A O 1
ATOM 526 N N . LEU A 1 84 ? 2.550 -7.914 14.924 1.00 55.53 84 LEU A N 1
ATOM 527 C CA . LEU A 1 84 ? 3.265 -6.648 14.794 1.00 55.53 84 LEU A CA 1
ATOM 528 C C . LEU A 1 84 ? 4.610 -6.642 15.540 1.00 55.53 84 LEU A C 1
ATOM 530 O O . LEU A 1 84 ? 5.370 -5.682 15.414 1.00 55.53 84 LEU A O 1
ATOM 534 N N . GLY A 1 85 ? 4.926 -7.703 16.293 1.00 50.69 85 GLY A N 1
ATOM 535 C CA . GLY A 1 85 ? 6.106 -7.762 17.159 1.00 50.69 85 GLY A CA 1
ATOM 536 C C . GLY A 1 85 ? 6.064 -6.759 18.320 1.00 50.69 85 GLY A C 1
ATOM 537 O O . GLY A 1 85 ? 7.119 -6.371 18.824 1.00 50.69 85 GLY A O 1
ATOM 538 N N . LEU A 1 86 ? 4.867 -6.311 18.704 1.00 52.25 86 LEU A N 1
ATOM 539 C CA . LEU A 1 86 ? 4.602 -5.479 19.877 1.00 52.25 86 LEU A CA 1
ATOM 540 C C . LEU A 1 86 ? 4.561 -6.363 21.131 1.00 52.25 86 LEU A C 1
ATOM 542 O O . LEU A 1 86 ? 4.127 -7.518 21.077 1.00 52.25 86 LEU A O 1
ATOM 546 N N . SER A 1 87 ? 5.030 -5.829 22.262 1.00 46.19 87 SER A N 1
ATOM 547 C CA . SER A 1 87 ? 4.932 -6.542 23.536 1.00 46.19 87 SER A CA 1
ATOM 548 C C . SER A 1 87 ? 3.470 -6.571 23.972 1.00 46.19 87 SER A C 1
ATOM 550 O O . SER A 1 87 ? 2.790 -5.554 23.984 1.00 46.19 87 SER A O 1
ATOM 552 N N . VAL A 1 88 ? 2.970 -7.748 24.337 1.00 48.47 88 VAL A N 1
ATOM 553 C CA . VAL A 1 88 ? 1.563 -7.947 24.724 1.00 48.47 88 VAL A CA 1
ATOM 554 C C . VAL A 1 88 ? 1.231 -7.297 26.078 1.00 48.47 88 VAL A C 1
ATOM 556 O O . VAL A 1 88 ? 0.060 -7.101 26.393 1.00 48.47 88 VAL A O 1
ATOM 559 N N . GLU A 1 89 ? 2.247 -6.940 26.866 1.00 44.12 89 GLU A N 1
ATOM 560 C CA . GLU A 1 89 ? 2.096 -6.365 28.211 1.00 44.12 89 GLU A CA 1
ATOM 561 C C . GLU A 1 89 ? 1.476 -4.955 28.223 1.00 44.12 89 GLU A C 1
ATOM 563 O O . GLU A 1 89 ? 1.000 -4.528 29.266 1.00 44.12 89 GLU A O 1
ATOM 568 N N . ALA A 1 90 ? 1.417 -4.255 27.083 1.00 40.94 90 ALA A N 1
ATOM 569 C CA . ALA A 1 90 ? 0.867 -2.897 26.983 1.00 40.94 90 ALA A CA 1
ATOM 570 C C . ALA A 1 90 ? -0.649 -2.834 26.697 1.00 40.94 90 ALA A C 1
ATOM 572 O O . ALA A 1 90 ? -1.222 -1.747 26.600 1.00 40.94 90 ALA A O 1
ATOM 573 N N . LEU A 1 91 ? -1.326 -3.977 26.526 1.00 44.38 91 LEU A N 1
ATOM 574 C CA . LEU A 1 91 ? -2.769 -3.993 26.269 1.00 44.38 91 LEU A CA 1
ATOM 575 C C . LEU A 1 91 ? -3.548 -3.813 27.586 1.00 44.38 91 LEU A C 1
ATOM 577 O O . LEU A 1 91 ? -3.393 -4.636 28.494 1.00 44.38 91 LEU A O 1
ATOM 581 N N . PRO A 1 92 ? -4.424 -2.796 27.704 1.00 38.97 92 PRO A N 1
ATOM 582 C CA . PRO A 1 92 ? -5.194 -2.568 28.921 1.00 38.97 92 PRO A CA 1
ATOM 583 C C . PRO A 1 92 ? -6.162 -3.739 29.143 1.00 38.97 92 PRO A C 1
ATOM 585 O O . PRO A 1 92 ? -7.133 -3.908 28.407 1.00 38.97 92 PRO A O 1
ATOM 588 N N . GLY A 1 93 ? -5.872 -4.582 30.140 1.00 44.47 93 GLY A N 1
ATOM 589 C CA . GLY A 1 93 ? -6.725 -5.724 30.494 1.00 44.47 93 GLY A CA 1
ATOM 590 C C . GLY A 1 93 ? -6.072 -6.853 31.298 1.00 44.47 93 GLY A C 1
ATOM 591 O O . GLY A 1 93 ? -6.795 -7.690 31.835 1.00 44.47 93 GLY A O 1
ATOM 592 N N . ALA A 1 94 ? -4.744 -6.900 31.432 1.00 38.72 94 ALA A N 1
ATOM 593 C CA . ALA A 1 94 ? -4.078 -7.879 32.292 1.00 38.72 94 ALA A CA 1
ATOM 594 C C . ALA A 1 94 ? -3.757 -7.254 33.658 1.00 38.72 94 ALA A C 1
ATOM 596 O O . ALA A 1 94 ? -2.806 -6.494 33.807 1.00 38.72 94 ALA A O 1
ATOM 597 N N . ALA A 1 95 ? -4.575 -7.559 34.665 1.00 42.28 95 ALA A N 1
ATOM 598 C CA . ALA A 1 95 ? -4.284 -7.200 36.046 1.00 42.28 95 ALA A CA 1
ATOM 599 C C . ALA A 1 95 ? -2.985 -7.891 36.503 1.00 42.28 95 ALA A C 1
ATOM 601 O O . ALA A 1 95 ? -2.972 -9.101 36.720 1.00 42.28 95 ALA A O 1
ATOM 602 N N . GLY A 1 96 ? -1.902 -7.126 36.649 1.00 42.50 96 GLY A N 1
ATOM 603 C CA . GLY A 1 96 ? -0.665 -7.613 37.257 1.00 42.50 96 GLY A CA 1
ATOM 604 C C . GLY A 1 96 ? 0.561 -6.765 36.931 1.00 42.50 96 GLY A C 1
ATOM 605 O O . GLY A 1 96 ? 1.202 -7.000 35.919 1.00 42.50 96 GLY A O 1
ATOM 606 N N . THR A 1 97 ? 0.894 -5.840 37.842 1.00 40.75 97 THR A N 1
ATOM 607 C CA . THR A 1 97 ? 2.223 -5.214 38.049 1.00 40.75 97 THR A CA 1
ATOM 608 C C . THR A 1 97 ? 2.987 -4.775 36.794 1.00 40.75 97 THR A C 1
ATOM 610 O O . THR A 1 97 ? 3.776 -5.533 36.237 1.00 40.75 97 THR A O 1
ATOM 613 N N . GLU A 1 98 ? 2.817 -3.504 36.420 1.00 37.50 98 GLU A N 1
ATOM 614 C CA . GLU A 1 98 ? 3.564 -2.858 35.338 1.00 37.50 98 GLU A CA 1
ATOM 615 C C . GLU A 1 98 ? 5.047 -2.627 35.694 1.00 37.50 98 GLU A C 1
ATOM 617 O O . GLU A 1 98 ? 5.347 -1.939 36.676 1.00 37.50 98 GLU A O 1
ATOM 622 N N . PRO A 1 99 ? 6.004 -3.103 34.878 1.00 38.28 99 PRO A N 1
ATOM 623 C CA . PRO A 1 99 ? 7.248 -2.380 34.653 1.00 38.28 99 PRO A CA 1
ATOM 624 C C . PRO A 1 99 ? 6.988 -1.193 33.698 1.00 38.28 99 PRO A C 1
ATOM 626 O O . PRO A 1 99 ? 6.051 -1.242 32.901 1.00 38.28 99 PRO A O 1
ATOM 629 N N . PRO A 1 100 ? 7.802 -0.121 33.730 1.00 41.47 100 PRO A N 1
ATOM 630 C CA . PRO A 1 100 ? 7.576 1.058 32.897 1.00 41.47 100 PRO A CA 1
ATOM 631 C C . PRO A 1 100 ? 7.712 0.692 31.413 1.00 41.47 100 PRO A C 1
ATOM 633 O O . PRO A 1 100 ? 8.815 0.461 30.909 1.00 41.47 100 PRO A O 1
ATOM 636 N N . VAL A 1 101 ? 6.584 0.627 30.705 1.00 43.59 101 VAL A N 1
ATOM 637 C CA . VAL A 1 101 ? 6.561 0.351 29.268 1.00 43.59 101 VAL A CA 1
ATOM 638 C C . VAL A 1 101 ? 7.121 1.561 28.526 1.00 43.59 101 VAL A C 1
ATOM 640 O O . VAL A 1 101 ? 6.750 2.713 28.746 1.00 43.59 101 VAL A O 1
ATOM 643 N N . SER A 1 102 ? 8.048 1.286 27.617 1.00 42.38 102 SER A N 1
ATOM 644 C CA . SER A 1 102 ? 8.652 2.263 26.719 1.00 42.38 102 SER A CA 1
ATOM 645 C C . SER A 1 102 ? 7.643 2.707 25.652 1.00 42.38 102 SER A C 1
ATOM 647 O O . SER A 1 102 ? 7.699 2.264 24.506 1.00 42.38 102 SER A O 1
ATOM 649 N N . VAL A 1 103 ? 6.746 3.630 26.022 1.00 47.38 103 VAL A N 1
ATOM 650 C CA . VAL A 1 103 ? 5.728 4.274 25.157 1.00 47.38 103 VAL A CA 1
ATOM 651 C C . VAL A 1 103 ? 6.305 4.726 23.801 1.00 47.38 103 VAL A C 1
ATOM 653 O O . VAL A 1 103 ? 5.629 4.696 22.776 1.00 47.38 103 VAL A O 1
ATOM 656 N N . GLY A 1 104 ? 7.597 5.064 23.757 1.00 51.97 104 GLY A N 1
ATOM 657 C CA . GLY A 1 104 ? 8.284 5.464 22.530 1.00 51.97 104 GLY A CA 1
ATOM 658 C C . GLY A 1 104 ? 8.430 4.373 21.459 1.00 51.97 104 GLY A C 1
ATOM 659 O O . GLY A 1 104 ? 8.477 4.710 20.282 1.00 51.97 104 GLY A O 1
ATOM 660 N N . ARG A 1 105 ? 8.503 3.077 21.799 1.00 54.09 105 ARG A N 1
ATOM 661 C CA . ARG A 1 105 ? 8.759 2.026 20.790 1.00 54.09 105 ARG A CA 1
ATOM 662 C C . ARG A 1 105 ? 7.496 1.625 20.032 1.00 54.09 105 ARG A C 1
ATOM 664 O O . ARG A 1 105 ? 7.561 1.400 18.826 1.00 54.09 105 ARG A O 1
ATOM 671 N N . GLU A 1 106 ? 6.358 1.560 20.712 1.00 53.44 106 GLU A N 1
ATOM 672 C CA . GLU A 1 106 ? 5.076 1.194 20.097 1.00 53.44 106 GLU A CA 1
ATOM 673 C C . GLU A 1 106 ? 4.534 2.319 19.211 1.00 53.44 106 GLU A C 1
ATOM 675 O O . GLU A 1 106 ? 4.091 2.055 18.093 1.00 53.44 106 GLU A O 1
ATOM 680 N N . ALA A 1 107 ? 4.699 3.576 19.641 1.00 58.66 107 ALA A N 1
ATOM 681 C CA . ALA A 1 107 ? 4.344 4.754 18.851 1.00 58.66 107 ALA A CA 1
ATOM 682 C C . ALA A 1 107 ? 5.155 4.891 17.550 1.00 58.66 107 ALA A C 1
ATOM 684 O O . ALA A 1 107 ? 4.665 5.452 16.575 1.00 58.66 107 ALA A O 1
ATOM 685 N N . VAL A 1 108 ? 6.389 4.376 17.516 1.00 62.06 108 VAL A N 1
ATOM 686 C CA . VAL A 1 108 ? 7.222 4.361 16.301 1.00 62.06 108 VAL A CA 1
ATOM 687 C C . VAL A 1 108 ? 6.795 3.238 15.355 1.00 62.06 108 VAL A C 1
ATOM 689 O O . VAL A 1 108 ? 6.819 3.412 14.138 1.00 62.06 108 VAL A O 1
ATOM 692 N N . LEU A 1 109 ? 6.376 2.088 15.892 1.00 66.31 109 LEU A N 1
ATOM 693 C CA . LEU A 1 109 ? 6.003 0.936 15.075 1.00 66.31 109 LEU A CA 1
ATOM 694 C C . LEU A 1 109 ? 4.659 1.122 14.365 1.00 66.31 109 LEU A C 1
ATOM 696 O O . LEU A 1 109 ? 4.530 0.677 13.227 1.00 66.31 109 LEU A O 1
ATOM 700 N N . SER A 1 110 ? 3.700 1.814 14.980 1.00 66.38 110 SER A N 1
ATOM 701 C CA . SER A 1 110 ? 2.387 2.116 14.387 1.00 66.38 110 SER A CA 1
ATOM 702 C C . SER A 1 110 ? 2.453 3.043 13.165 1.00 66.38 110 SER A C 1
ATOM 704 O O . SER A 1 110 ? 1.550 3.016 12.335 1.00 66.38 110 SER A O 1
ATOM 706 N N . GLN A 1 111 ? 3.539 3.808 13.008 1.00 84.31 111 GLN A N 1
ATOM 707 C CA . GLN A 1 111 ? 3.780 4.691 11.858 1.00 84.31 111 GLN A CA 1
ATOM 708 C C . GLN A 1 111 ? 4.314 3.943 10.627 1.00 84.31 111 GLN A C 1
ATOM 710 O O . GLN A 1 111 ? 4.468 4.528 9.550 1.00 84.31 111 GLN A O 1
ATOM 715 N N . HIS A 1 112 ? 4.655 2.661 10.768 1.00 90.94 112 HIS A N 1
ATOM 716 C CA . HIS A 1 112 ? 5.160 1.846 9.671 1.00 90.94 112 HIS A CA 1
ATOM 717 C C . HIS A 1 112 ? 4.031 1.226 8.849 1.00 90.94 112 HIS A C 1
ATOM 719 O O . HIS A 1 112 ? 2.947 0.934 9.349 1.00 90.94 112 HIS A O 1
ATOM 725 N N . PHE A 1 113 ? 4.322 0.975 7.576 1.00 93.62 113 PHE A N 1
ATOM 726 C CA . PHE A 1 113 ? 3.369 0.407 6.632 1.00 93.62 113 PHE A CA 1
ATOM 727 C C . PHE A 1 113 ? 3.136 -1.101 6.843 1.00 93.62 113 PHE A C 1
ATOM 729 O O . PHE A 1 113 ? 1.997 -1.562 6.775 1.00 93.62 113 PHE A O 1
ATOM 736 N N . LEU A 1 114 ? 4.180 -1.873 7.175 1.00 91.19 114 LEU A N 1
ATOM 737 C CA . LEU A 1 114 ? 4.085 -3.313 7.462 1.00 91.19 114 LEU A CA 1
ATOM 738 C C . LEU A 1 114 ? 2.939 -3.701 8.428 1.00 91.19 114 LEU A C 1
ATOM 740 O O . LEU A 1 114 ? 2.237 -4.670 8.135 1.00 91.19 114 LEU A O 1
ATOM 744 N N . PRO A 1 115 ? 2.700 -2.991 9.550 1.00 90.81 115 PRO A N 1
ATOM 745 C CA . PRO A 1 115 ? 1.543 -3.256 10.388 1.00 90.81 115 PRO A CA 1
ATOM 746 C C . PRO A 1 115 ? 0.195 -3.267 9.682 1.00 90.81 115 PRO A C 1
ATOM 748 O O . PRO A 1 115 ? -0.577 -4.210 9.862 1.00 90.81 115 PRO A O 1
ATOM 751 N N . LEU A 1 116 ? -0.063 -2.264 8.844 1.00 93.50 116 LEU A N 1
ATOM 752 C CA . LEU A 1 116 ? -1.277 -2.205 8.042 1.00 93.50 116 LEU A CA 1
ATOM 753 C C . LEU A 1 116 ? -1.347 -3.405 7.093 1.00 93.50 116 LEU A C 1
ATOM 755 O O . LEU A 1 116 ? -2.367 -4.086 7.054 1.00 93.50 116 LEU A O 1
ATOM 759 N N . ALA A 1 117 ? -0.251 -3.716 6.393 1.00 93.38 117 ALA A N 1
ATOM 760 C CA . ALA A 1 117 ? -0.189 -4.858 5.479 1.00 93.38 117 ALA A CA 1
ATOM 761 C C . ALA A 1 117 ? -0.546 -6.188 6.172 1.00 93.38 117 ALA A C 1
ATOM 763 O O . ALA A 1 117 ? -1.305 -6.993 5.631 1.00 93.38 117 ALA A O 1
ATOM 764 N N . ASN A 1 118 ? -0.054 -6.399 7.397 1.00 91.31 118 ASN A N 1
ATOM 765 C CA . ASN A 1 118 ? -0.369 -7.585 8.193 1.00 91.31 118 ASN A CA 1
ATOM 766 C C . ASN A 1 118 ? -1.841 -7.633 8.620 1.00 91.31 118 ASN A C 1
ATOM 768 O O . ASN A 1 118 ? -2.455 -8.697 8.538 1.00 91.31 118 ASN A O 1
ATOM 772 N N . VAL A 1 119 ? -2.410 -6.507 9.064 1.00 92.75 119 VAL A N 1
ATOM 773 C CA . VAL A 1 119 ? -3.829 -6.424 9.447 1.00 92.75 119 VAL A CA 1
ATOM 774 C C . VAL A 1 119 ? -4.724 -6.710 8.245 1.00 92.75 119 VAL A C 1
ATOM 776 O O . VAL A 1 119 ? -5.668 -7.487 8.365 1.00 92.75 119 VAL A O 1
ATOM 779 N N . VAL A 1 120 ? -4.402 -6.149 7.077 1.00 93.56 120 VAL A N 1
ATOM 780 C CA . VAL A 1 120 ? -5.166 -6.401 5.852 1.00 93.56 120 VAL A CA 1
ATOM 781 C C . VAL A 1 120 ? -5.069 -7.860 5.434 1.00 93.56 120 VAL A C 1
ATOM 783 O O . VAL A 1 120 ? -6.101 -8.468 5.179 1.00 93.56 120 VAL A O 1
ATOM 786 N N . ARG A 1 121 ? -3.873 -8.460 5.449 1.00 92.81 121 ARG A N 1
ATOM 787 C CA . ARG A 1 121 ? -3.707 -9.895 5.172 1.00 92.81 121 ARG A CA 1
ATOM 788 C C . ARG A 1 121 ? -4.585 -10.750 6.092 1.00 92.81 121 ARG A C 1
ATOM 790 O O . ARG A 1 121 ? -5.284 -11.637 5.619 1.00 92.81 121 ARG A O 1
ATOM 797 N N . LEU A 1 122 ? -4.583 -10.470 7.397 1.00 91.56 122 LEU A N 1
ATOM 798 C CA . LEU A 1 122 ? -5.418 -11.196 8.360 1.00 91.56 122 LEU A CA 1
ATOM 799 C C . LEU A 1 122 ? -6.917 -10.986 8.109 1.00 91.56 122 LEU A C 1
ATOM 801 O O . LEU A 1 122 ? -7.696 -11.921 8.290 1.00 91.56 122 LEU A O 1
ATOM 805 N N . ALA A 1 123 ? -7.319 -9.783 7.696 1.00 93.12 123 ALA A N 1
ATOM 806 C CA . ALA A 1 123 ? -8.700 -9.457 7.357 1.00 93.12 123 ALA A CA 1
ATOM 807 C C . ALA A 1 123 ? -9.158 -10.123 6.045 1.00 93.12 123 ALA A C 1
ATOM 809 O O . ALA A 1 123 ? -10.301 -10.567 5.971 1.00 93.12 123 ALA A O 1
ATOM 810 N N . GLU A 1 124 ? -8.275 -10.243 5.047 1.00 92.69 124 GLU A N 1
ATOM 811 C CA . GLU A 1 124 ? -8.511 -11.025 3.824 1.00 92.69 124 GLU A CA 1
ATOM 812 C C . GLU A 1 124 ? -8.669 -12.520 4.152 1.00 92.69 124 GLU A C 1
ATOM 814 O O . GLU A 1 124 ? -9.576 -13.175 3.644 1.00 92.69 124 GLU A O 1
ATOM 819 N N . GLU A 1 125 ? -7.817 -13.056 5.033 1.00 92.06 125 GLU A N 1
ATOM 820 C CA . GLU A 1 125 ? -7.868 -14.455 5.482 1.00 92.06 125 GLU A CA 1
ATOM 821 C C . GLU A 1 125 ? -9.099 -14.755 6.354 1.00 92.06 125 GLU A C 1
ATOM 823 O O . GLU A 1 125 ? -9.561 -15.894 6.395 1.00 92.06 125 GLU A O 1
ATOM 828 N N . ASN A 1 126 ? -9.649 -13.745 7.038 1.00 93.38 126 ASN A N 1
ATOM 829 C CA . ASN A 1 126 ? -10.778 -13.887 7.959 1.00 93.38 126 ASN A CA 1
ATOM 830 C C . ASN A 1 126 ? -11.843 -12.797 7.720 1.00 93.38 126 ASN A C 1
ATOM 832 O O . ASN A 1 126 ? -11.999 -11.898 8.556 1.00 93.38 126 ASN A O 1
ATOM 836 N N . PRO A 1 127 ? -12.627 -12.869 6.624 1.00 93.62 127 PRO A N 1
ATOM 837 C CA . PRO A 1 127 ? -13.567 -11.808 6.254 1.00 93.62 127 PRO A CA 1
ATOM 838 C C . PRO A 1 127 ? -14.600 -11.475 7.340 1.00 93.62 127 PRO A C 1
ATOM 840 O O . PRO A 1 127 ? -14.958 -10.309 7.511 1.00 93.62 127 PRO A O 1
ATOM 843 N N . SER A 1 128 ? -15.031 -12.475 8.118 1.00 93.00 128 SER A N 1
ATOM 844 C CA . SER A 1 128 ? -15.974 -12.318 9.236 1.00 93.00 128 SER A CA 1
ATOM 845 C C . SER A 1 128 ? -15.444 -11.463 10.390 1.00 93.00 128 SER A C 1
ATOM 847 O O . SER A 1 128 ? -16.242 -10.955 11.166 1.00 93.00 128 SER A O 1
ATOM 849 N N . SER A 1 129 ? -14.121 -11.318 10.498 1.00 92.88 129 SER A N 1
ATOM 850 C CA . SER A 1 129 ? -13.433 -10.559 11.552 1.00 92.88 129 SER A CA 1
ATOM 851 C C . SER A 1 129 ? -12.746 -9.302 11.007 1.00 92.88 129 SER A C 1
ATOM 853 O O . SER A 1 129 ? -11.994 -8.639 11.723 1.00 92.88 129 SER A O 1
ATOM 855 N N . SER A 1 130 ? -12.953 -8.984 9.723 1.00 94.50 130 SER A N 1
ATOM 856 C CA . SER A 1 130 ? -12.284 -7.874 9.034 1.00 94.50 130 SER A CA 1
ATOM 857 C C . SER A 1 130 ? -12.565 -6.526 9.698 1.00 94.50 130 SER A C 1
ATOM 859 O O . SER A 1 130 ? -11.643 -5.735 9.898 1.00 94.50 130 SER A O 1
ATOM 861 N N . VAL A 1 131 ? -13.816 -6.288 10.103 1.00 96.38 131 VAL A N 1
ATOM 862 C CA . VAL A 1 131 ? -14.239 -5.050 10.769 1.00 96.38 131 VAL A CA 1
ATOM 863 C C . VAL A 1 131 ? -13.548 -4.900 12.124 1.00 96.38 131 VAL A C 1
ATOM 865 O O . VAL A 1 131 ? -13.046 -3.826 12.437 1.00 96.38 131 VAL A O 1
ATOM 868 N N . GLU A 1 132 ? -13.478 -5.966 12.921 1.00 94.12 132 GLU A N 1
ATOM 869 C CA . GLU A 1 132 ? -12.836 -5.988 14.239 1.00 94.12 132 GLU A CA 1
ATOM 870 C C . GLU A 1 132 ? -11.327 -5.760 14.146 1.00 94.12 132 GLU A C 1
ATOM 872 O O . GLU A 1 132 ? -10.784 -4.952 14.900 1.00 94.12 132 GLU A O 1
ATOM 877 N N . LEU A 1 133 ? -10.658 -6.449 13.216 1.00 93.44 133 LEU A N 1
ATOM 878 C CA . LEU A 1 133 ? -9.216 -6.334 12.989 1.00 93.44 133 LEU A CA 1
ATOM 879 C C . LEU A 1 133 ? -8.830 -4.905 12.589 1.00 93.44 133 LEU A C 1
ATOM 881 O O . LEU A 1 133 ? -7.926 -4.310 13.180 1.00 93.44 133 LEU A O 1
ATOM 885 N N . LEU A 1 134 ? -9.546 -4.341 11.613 1.00 95.81 134 LEU A N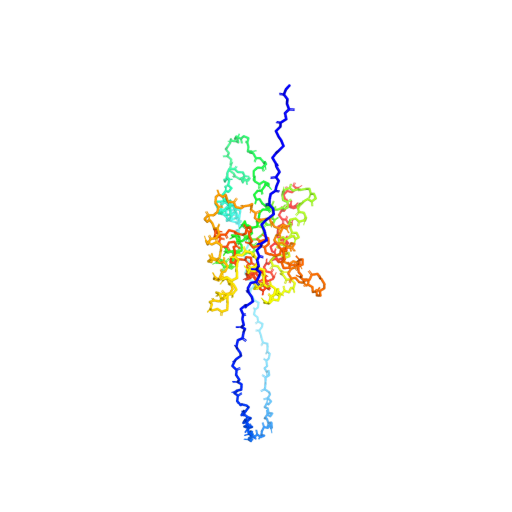 1
ATOM 886 C CA . LEU A 1 134 ? -9.316 -2.978 11.139 1.00 95.81 134 LEU A CA 1
ATOM 887 C C . LEU A 1 134 ? -9.678 -1.941 12.206 1.00 95.81 134 LEU A C 1
ATOM 889 O O . LEU A 1 134 ? -8.927 -0.989 12.397 1.00 95.81 134 LEU A O 1
ATOM 893 N N . ALA A 1 135 ? -10.783 -2.129 12.935 1.00 95.38 135 ALA A N 1
ATOM 894 C CA . ALA A 1 135 ? -11.185 -1.213 13.999 1.00 95.38 135 ALA A CA 1
ATOM 895 C C . ALA A 1 135 ? -10.134 -1.157 15.112 1.00 95.38 135 ALA A C 1
ATOM 897 O O . ALA A 1 135 ? -9.768 -0.067 15.539 1.00 95.38 135 ALA A O 1
ATOM 898 N N . GLY A 1 136 ? -9.592 -2.308 15.528 1.00 91.44 136 GLY A N 1
ATOM 899 C CA . GLY A 1 136 ? -8.506 -2.361 16.509 1.00 91.44 136 GLY A CA 1
ATOM 900 C C . GLY A 1 136 ? -7.238 -1.653 16.023 1.00 91.44 136 GLY A C 1
ATOM 901 O O . GLY A 1 136 ? -6.590 -0.938 16.786 1.00 91.44 136 GLY A O 1
ATOM 902 N N . TYR A 1 137 ? -6.912 -1.779 14.734 1.00 93.38 137 TYR A N 1
ATOM 903 C CA . TYR A 1 137 ? -5.797 -1.048 14.136 1.00 93.38 137 TYR A CA 1
ATOM 904 C C . TYR A 1 137 ? -6.035 0.471 14.094 1.00 93.38 137 TYR A C 1
ATOM 906 O O . TYR A 1 137 ? -5.166 1.242 14.496 1.00 93.38 137 TYR A O 1
ATOM 914 N N . PHE A 1 138 ? -7.216 0.928 13.672 1.00 94.62 138 PHE A N 1
ATOM 915 C CA . PHE A 1 138 ? -7.541 2.357 13.665 1.00 94.62 138 PHE A CA 1
ATOM 916 C C . PHE A 1 138 ? -7.630 2.942 15.073 1.00 94.62 138 PHE A C 1
ATOM 918 O O . PHE A 1 138 ? -7.187 4.067 15.289 1.00 94.62 138 PHE A O 1
ATOM 925 N N . GLN A 1 139 ? -8.145 2.179 16.039 1.00 91.81 139 GLN A N 1
ATOM 926 C CA . GLN A 1 139 ? -8.132 2.558 17.446 1.00 91.81 139 GLN A CA 1
ATOM 927 C C . GLN A 1 139 ? -6.696 2.794 17.916 1.00 91.81 139 GLN A C 1
ATOM 929 O O . GLN A 1 139 ? -6.427 3.838 18.497 1.00 91.81 139 GLN A O 1
ATOM 934 N N . MET A 1 140 ? -5.764 1.889 17.599 1.00 89.38 140 MET A N 1
ATOM 935 C CA . MET A 1 140 ? -4.344 2.066 17.917 1.00 89.38 140 MET A CA 1
ATOM 936 C C . MET A 1 140 ? -3.785 3.371 17.333 1.00 89.38 140 MET A C 1
ATOM 938 O O . MET A 1 140 ? -3.132 4.112 18.060 1.00 89.38 140 MET A O 1
ATOM 942 N N . LEU A 1 141 ? -4.063 3.684 16.059 1.00 90.88 141 LEU A N 1
ATOM 943 C CA . LEU A 1 141 ? -3.616 4.938 15.431 1.00 90.88 141 LEU A CA 1
ATOM 944 C C . LEU A 1 141 ? -4.195 6.179 16.125 1.00 90.88 141 LEU A C 1
ATOM 946 O O . LEU A 1 141 ? -3.478 7.152 16.350 1.00 90.88 141 LEU A O 1
ATOM 950 N N . LEU A 1 142 ? -5.481 6.136 16.482 1.00 90.25 142 LEU A N 1
ATOM 951 C CA . LEU A 1 142 ? -6.174 7.222 17.178 1.00 90.25 142 LEU A CA 1
ATOM 952 C C . LEU A 1 142 ? -5.670 7.401 18.619 1.00 90.25 142 LEU A C 1
ATOM 954 O O . LEU A 1 142 ? -5.539 8.530 19.090 1.00 90.25 142 LEU A O 1
ATOM 958 N N . SER A 1 143 ? -5.343 6.307 19.308 1.00 85.94 143 SER A N 1
ATOM 959 C CA . SER A 1 143 ? -4.843 6.312 20.687 1.00 85.94 143 SER A CA 1
ATOM 960 C C . SER A 1 143 ? -3.442 6.909 20.839 1.00 85.94 143 SER A C 1
ATOM 962 O O . SER A 1 143 ? -3.083 7.292 21.949 1.00 85.94 143 SER A O 1
ATOM 964 N N . LEU A 1 144 ? -2.666 7.052 19.756 1.00 81.25 144 LEU A N 1
ATOM 965 C CA . LEU A 1 144 ? -1.385 7.777 19.784 1.00 81.25 144 LEU A CA 1
ATOM 966 C C . LEU A 1 144 ? -1.565 9.258 20.155 1.00 81.25 144 LEU A C 1
ATOM 968 O O . LEU A 1 144 ? -0.637 9.880 20.671 1.00 81.25 144 LEU A O 1
ATOM 972 N N . GLY A 1 145 ? -2.758 9.812 19.911 1.00 74.94 145 GLY A N 1
ATOM 973 C CA . GLY A 1 145 ? -3.078 11.209 20.173 1.00 74.94 145 GLY A CA 1
ATOM 974 C C . GLY A 1 145 ? -2.305 12.199 19.291 1.00 74.94 145 GLY A C 1
ATOM 975 O O . GLY A 1 145 ? -1.469 11.843 18.461 1.00 74.94 145 GLY A O 1
ATOM 976 N N . GLY A 1 146 ? -2.617 13.487 19.450 1.00 81.75 146 GLY A N 1
ATOM 977 C CA . GLY A 1 146 ? -1.933 14.579 18.748 1.00 81.75 146 GLY A CA 1
ATOM 978 C C . GLY A 1 146 ? -2.281 14.720 17.260 1.00 81.75 146 GLY A C 1
ATOM 979 O O . GLY A 1 146 ? -3.104 13.987 16.711 1.00 81.75 146 GLY A O 1
ATOM 980 N N . LYS A 1 147 ? -1.644 15.700 16.602 1.00 80.25 147 LYS A N 1
ATOM 981 C CA . LYS A 1 147 ? -1.873 16.041 15.181 1.00 80.25 147 LYS A CA 1
ATOM 982 C C . LYS A 1 147 ? -1.486 14.911 14.219 1.00 80.25 147 LYS A C 1
ATOM 984 O O . LYS A 1 147 ? -2.031 14.816 13.120 1.00 80.25 147 LYS A O 1
ATOM 989 N N . ASP A 1 148 ? -0.573 14.045 14.642 1.00 84.56 148 ASP A N 1
ATOM 990 C CA . ASP A 1 148 ? -0.077 12.959 13.805 1.00 84.56 148 ASP A CA 1
ATOM 991 C C . ASP A 1 148 ? -1.105 11.827 13.677 1.00 84.56 148 ASP A C 1
ATOM 993 O O . ASP A 1 148 ? -1.172 11.205 12.624 1.00 84.56 148 ASP A O 1
ATOM 997 N N . SER A 1 149 ? -1.970 11.608 14.677 1.00 89.06 149 SER A N 1
ATOM 998 C CA . SER A 1 149 ? -2.991 10.544 14.650 1.00 89.06 149 SER A CA 1
ATOM 999 C C . SER A 1 149 ? -3.960 10.664 13.464 1.00 89.06 149 SER A C 1
ATOM 1001 O O . SER A 1 149 ? -4.182 9.691 12.742 1.00 89.06 149 SER A O 1
ATOM 1003 N N . GLU A 1 150 ? -4.480 11.868 13.198 1.00 91.19 150 GLU A N 1
ATOM 1004 C CA . GLU A 1 150 ? -5.360 12.130 12.053 1.00 91.19 150 GLU A CA 1
ATOM 1005 C C . GLU A 1 150 ? -4.620 11.918 10.727 1.00 91.19 150 GLU A C 1
ATOM 1007 O O . GLU A 1 150 ? -5.160 11.320 9.796 1.00 91.19 150 GLU A O 1
ATOM 1012 N N . THR A 1 151 ? -3.363 12.364 10.656 1.00 93.12 151 THR A N 1
ATOM 1013 C CA . THR A 1 151 ? -2.518 12.219 9.463 1.00 93.12 151 THR A CA 1
ATOM 1014 C C . THR A 1 151 ? -2.242 10.744 9.163 1.00 93.12 151 THR A C 1
ATOM 1016 O O . THR A 1 151 ? -2.416 10.309 8.027 1.00 93.12 151 THR A O 1
ATOM 1019 N N . GLN A 1 152 ? -1.901 9.946 10.180 1.00 93.69 152 GLN A N 1
ATOM 1020 C CA . GLN A 1 152 ? -1.679 8.504 10.034 1.00 93.69 152 GLN A CA 1
ATOM 1021 C C . GLN A 1 152 ? -2.966 7.762 9.658 1.00 93.69 152 GLN A C 1
ATOM 1023 O O . GLN A 1 152 ? -2.938 6.899 8.781 1.00 93.69 152 GLN A O 1
ATOM 1028 N N . LEU A 1 153 ? -4.104 8.111 10.273 1.00 95.00 153 LEU A N 1
ATOM 1029 C CA . LEU A 1 153 ? -5.396 7.528 9.911 1.00 95.00 153 LEU A CA 1
ATOM 1030 C C . LEU A 1 153 ? -5.748 7.850 8.455 1.00 95.00 153 LEU A C 1
ATOM 1032 O O . LEU A 1 153 ? -6.139 6.954 7.712 1.00 95.00 153 LEU A O 1
ATOM 1036 N N . ARG A 1 154 ? -5.561 9.101 8.023 1.00 96.12 154 ARG A N 1
ATOM 1037 C CA . ARG A 1 154 ? -5.786 9.511 6.633 1.00 96.12 154 ARG A CA 1
ATOM 1038 C C . ARG A 1 154 ? -4.885 8.741 5.672 1.00 96.12 154 ARG A C 1
ATOM 1040 O O . ARG A 1 154 ? -5.391 8.207 4.693 1.00 96.12 154 ARG A O 1
ATOM 1047 N N . ALA A 1 155 ? -3.592 8.623 5.976 1.00 96.62 155 ALA A N 1
ATOM 1048 C CA . ALA A 1 155 ? -2.652 7.848 5.170 1.00 96.62 155 ALA A CA 1
ATOM 1049 C C . ALA A 1 155 ? -3.078 6.374 5.059 1.00 96.62 155 ALA A C 1
ATOM 1051 O O . ALA A 1 155 ? -3.135 5.828 3.958 1.00 96.62 155 ALA A O 1
ATOM 1052 N N . ALA A 1 156 ? -3.449 5.740 6.176 1.00 96.94 156 ALA A N 1
ATOM 1053 C CA . ALA A 1 156 ? -3.952 4.369 6.178 1.00 96.94 156 ALA A CA 1
ATOM 1054 C C . ALA A 1 156 ? -5.227 4.225 5.330 1.00 96.94 156 ALA A C 1
ATOM 1056 O O . ALA A 1 156 ? -5.344 3.275 4.558 1.00 96.94 156 ALA A O 1
ATOM 1057 N N . LEU A 1 157 ? -6.163 5.174 5.420 1.00 97.44 157 LEU A N 1
ATOM 1058 C CA . LEU A 1 157 ? -7.394 5.153 4.627 1.00 97.44 157 LEU A CA 1
ATOM 1059 C C . LEU A 1 157 ? -7.137 5.354 3.132 1.00 97.44 157 LEU A C 1
ATOM 1061 O O . LEU A 1 157 ? -7.721 4.618 2.342 1.00 97.44 157 LEU A O 1
ATOM 1065 N N . SER A 1 158 ? -6.232 6.256 2.739 1.00 97.25 158 SER A N 1
ATOM 1066 C CA . SER A 1 158 ? -5.829 6.423 1.333 1.00 97.25 158 SER A CA 1
ATOM 1067 C C . SER A 1 158 ? -5.241 5.139 0.742 1.00 97.25 158 SER A C 1
ATOM 1069 O O . SER A 1 158 ? -5.461 4.833 -0.426 1.00 97.25 158 SER A O 1
ATOM 1071 N N . LEU A 1 159 ? -4.526 4.355 1.553 1.00 97.50 159 LEU A N 1
ATOM 1072 C CA . LEU A 1 159 ? -3.957 3.069 1.141 1.00 97.50 159 LEU A CA 1
ATOM 1073 C C . LEU A 1 159 ? -5.010 1.953 1.072 1.00 97.50 159 LEU A C 1
ATOM 1075 O O . LEU A 1 159 ? -4.933 1.075 0.218 1.00 97.50 159 LEU A O 1
ATOM 1079 N N . LEU A 1 160 ? -5.992 1.960 1.973 1.00 97.44 160 LEU A N 1
ATOM 1080 C CA . LEU A 1 160 ? -7.064 0.961 2.006 1.00 97.44 160 LEU A CA 1
ATOM 1081 C C . LEU A 1 160 ? -8.148 1.210 0.955 1.00 97.44 160 LEU A C 1
ATOM 1083 O O . LEU A 1 160 ? -8.792 0.263 0.504 1.00 97.44 160 LEU A O 1
ATOM 1087 N N . LEU A 1 161 ? -8.356 2.471 0.586 1.00 96.94 161 LEU A N 1
ATOM 1088 C CA . LEU A 1 161 ? -9.364 2.933 -0.361 1.00 96.94 161 LEU A CA 1
ATOM 1089 C C . LEU A 1 161 ? -8.691 3.800 -1.439 1.00 96.94 161 LEU A C 1
ATOM 1091 O O . LEU A 1 161 ? -8.958 5.002 -1.511 1.00 96.94 161 LEU A O 1
ATOM 1095 N N . PRO A 1 162 ? -7.795 3.220 -2.262 1.00 96.25 162 PRO A N 1
ATOM 1096 C CA . PRO A 1 162 ? -7.090 3.977 -3.288 1.00 96.25 162 PRO A CA 1
ATOM 1097 C C . PRO A 1 162 ? -8.087 4.567 -4.292 1.00 96.25 162 PRO A C 1
ATOM 1099 O O . PRO A 1 162 ? -8.962 3.867 -4.799 1.00 96.25 162 PRO A O 1
ATOM 1102 N N . ALA A 1 163 ? -7.943 5.858 -4.602 1.00 95.19 163 ALA A N 1
ATOM 1103 C CA . ALA A 1 163 ? -8.868 6.561 -5.493 1.00 95.19 163 ALA A CA 1
ATOM 1104 C C . ALA A 1 163 ? -8.811 6.042 -6.940 1.00 95.19 163 ALA A C 1
ATOM 1106 O O . ALA A 1 163 ? -9.829 6.002 -7.632 1.00 95.19 163 ALA A O 1
ATOM 1107 N N . LYS A 1 164 ? -7.620 5.649 -7.405 1.00 95.75 164 LYS A N 1
ATOM 1108 C CA . LYS A 1 164 ? -7.401 5.047 -8.723 1.00 95.75 164 LYS A CA 1
ATOM 1109 C C . LYS A 1 164 ? -6.187 4.120 -8.717 1.00 95.75 164 LYS A C 1
ATOM 1111 O O . LYS A 1 164 ? -5.319 4.212 -7.853 1.00 95.75 164 LYS A O 1
ATOM 1116 N N . ALA A 1 165 ? -6.120 3.228 -9.700 1.00 96.94 165 ALA A N 1
ATOM 1117 C CA . ALA A 1 165 ? -4.929 2.422 -9.935 1.00 96.94 165 ALA A CA 1
ATOM 1118 C C . ALA A 1 165 ? -3.808 3.278 -10.546 1.00 96.94 165 ALA A C 1
ATOM 1120 O O . ALA A 1 165 ? -4.059 4.170 -11.360 1.00 96.94 165 ALA A O 1
ATOM 1121 N N . ALA A 1 166 ? -2.567 2.981 -10.177 1.00 96.75 166 ALA A N 1
ATOM 1122 C CA . ALA A 1 166 ? -1.391 3.541 -10.817 1.00 96.75 166 ALA A CA 1
ATOM 1123 C C . ALA A 1 166 ? -1.268 3.021 -12.264 1.00 96.75 166 ALA A C 1
ATOM 1125 O O . ALA A 1 166 ? -1.488 1.828 -12.508 1.00 96.75 166 ALA A O 1
ATOM 1126 N N . PRO A 1 167 ? -0.881 3.863 -13.239 1.00 96.94 167 PRO A N 1
ATOM 1127 C CA . PRO A 1 167 ? -0.661 3.407 -14.606 1.00 96.94 167 PRO A CA 1
ATOM 1128 C C . PRO A 1 167 ? 0.419 2.320 -14.664 1.00 96.94 167 PRO A C 1
ATOM 1130 O O . PRO A 1 167 ? 1.501 2.472 -14.096 1.00 96.94 167 PRO A O 1
ATOM 1133 N N . ALA A 1 168 ? 0.166 1.238 -15.408 1.00 95.56 168 ALA A N 1
ATOM 1134 C CA . ALA A 1 168 ? 1.096 0.107 -15.502 1.00 95.56 168 ALA A CA 1
ATOM 1135 C C . ALA A 1 168 ? 2.506 0.529 -15.960 1.00 95.56 168 ALA A C 1
ATOM 1137 O O . ALA A 1 168 ? 3.503 0.022 -15.453 1.00 95.56 168 ALA A O 1
ATOM 1138 N N . GLN A 1 169 ? 2.591 1.502 -16.872 1.00 95.88 169 GLN A N 1
ATOM 1139 C CA . GLN A 1 169 ? 3.858 2.055 -17.359 1.00 95.88 169 GLN A CA 1
ATOM 1140 C C . GLN A 1 169 ? 4.651 2.744 -16.239 1.00 95.88 169 GLN A C 1
ATOM 1142 O O . GLN A 1 169 ? 5.849 2.499 -16.105 1.00 95.88 169 GLN A O 1
ATOM 1147 N N . THR A 1 170 ? 3.982 3.540 -15.398 1.00 97.25 170 THR A N 1
ATOM 1148 C CA . THR A 1 170 ? 4.579 4.182 -14.217 1.00 97.25 170 THR A CA 1
ATOM 1149 C C . THR A 1 170 ? 5.122 3.137 -13.250 1.00 97.25 170 THR A C 1
ATOM 1151 O O . THR A 1 170 ? 6.245 3.263 -12.766 1.00 97.25 170 THR A O 1
ATOM 1154 N N . LEU A 1 171 ? 4.357 2.070 -13.008 1.00 96.69 171 LEU A N 1
ATOM 1155 C CA . LEU A 1 171 ? 4.758 0.999 -12.102 1.00 96.69 171 LEU A CA 1
ATOM 1156 C C . LEU A 1 171 ? 5.979 0.216 -12.607 1.00 96.69 171 LEU A C 1
ATOM 1158 O O . LEU A 1 171 ? 6.902 -0.049 -11.837 1.00 96.69 171 LEU A O 1
ATOM 1162 N N . VAL A 1 172 ? 6.011 -0.133 -13.897 1.00 96.94 172 VAL A N 1
ATOM 1163 C CA . VAL A 1 172 ? 7.156 -0.821 -14.519 1.00 96.94 172 VAL A CA 1
ATOM 1164 C C . VAL A 1 172 ? 8.394 0.077 -14.521 1.00 96.94 172 VAL A C 1
ATOM 1166 O O . VAL A 1 172 ? 9.481 -0.392 -14.181 1.00 96.94 172 VAL A O 1
ATOM 1169 N N . ALA A 1 173 ? 8.243 1.366 -14.841 1.00 97.06 173 ALA A N 1
ATOM 1170 C CA . ALA A 1 173 ? 9.340 2.331 -14.796 1.00 97.06 173 ALA A CA 1
ATOM 1171 C C . ALA A 1 173 ? 9.905 2.476 -13.375 1.00 97.06 173 ALA A C 1
ATOM 1173 O O . ALA A 1 173 ? 11.116 2.377 -13.182 1.00 97.06 173 ALA A O 1
ATOM 1174 N N . ALA A 1 174 ? 9.035 2.605 -12.370 1.00 97.50 174 ALA A N 1
ATOM 1175 C CA . ALA A 1 174 ? 9.450 2.698 -10.976 1.00 97.50 174 ALA A CA 1
ATOM 1176 C C . ALA A 1 174 ? 10.121 1.407 -10.485 1.00 97.50 174 ALA A C 1
ATOM 1178 O O . ALA A 1 174 ? 11.106 1.468 -9.755 1.00 97.50 174 ALA A O 1
ATOM 1179 N N . ALA A 1 175 ? 9.651 0.232 -10.918 1.00 95.94 175 ALA A N 1
ATOM 1180 C CA . ALA A 1 175 ? 10.299 -1.047 -10.626 1.00 95.94 175 ALA A CA 1
ATOM 1181 C C . ALA A 1 175 ? 11.700 -1.141 -11.254 1.00 95.94 175 ALA A C 1
ATOM 1183 O O . ALA A 1 175 ? 12.649 -1.595 -10.606 1.00 95.94 175 ALA A O 1
ATOM 1184 N N . ALA A 1 176 ? 11.840 -0.686 -12.502 1.00 96.69 176 ALA A N 1
ATOM 1185 C CA . ALA A 1 176 ? 13.115 -0.630 -13.208 1.00 96.69 176 ALA A CA 1
ATOM 1186 C C . ALA A 1 176 ? 14.103 0.325 -12.528 1.00 96.69 176 ALA A C 1
ATOM 1188 O O . ALA A 1 176 ? 15.279 -0.002 -12.391 1.00 96.69 176 ALA A O 1
ATOM 1189 N N . GLU A 1 177 ? 13.637 1.483 -12.066 1.00 96.62 177 GLU A N 1
ATOM 1190 C CA . GLU A 1 177 ? 14.452 2.446 -11.324 1.00 96.62 177 GLU A CA 1
ATOM 1191 C C . GLU A 1 177 ? 14.827 1.910 -9.931 1.00 96.62 177 GLU A C 1
ATOM 1193 O O . GLU A 1 177 ? 15.986 1.978 -9.511 1.00 96.62 177 GLU A O 1
ATOM 1198 N N . ALA A 1 178 ? 13.875 1.284 -9.235 1.00 94.31 178 ALA A N 1
ATOM 1199 C CA . ALA A 1 178 ? 14.074 0.749 -7.895 1.00 94.31 178 ALA A CA 1
ATOM 1200 C C . ALA A 1 178 ? 15.000 -0.469 -7.858 1.00 94.31 178 ALA A C 1
ATOM 1202 O O . ALA A 1 178 ? 15.732 -0.622 -6.882 1.00 94.31 178 ALA A O 1
ATOM 1203 N N . PHE A 1 179 ? 14.995 -1.343 -8.868 1.00 93.56 179 PHE A N 1
ATOM 1204 C CA . PHE A 1 179 ? 15.689 -2.642 -8.818 1.00 93.56 179 PHE A CA 1
ATOM 1205 C C . PHE A 1 179 ? 16.565 -2.944 -10.041 1.00 93.56 179 PHE A C 1
ATOM 1207 O O . PHE A 1 179 ? 17.255 -3.960 -10.067 1.00 93.56 179 PHE A O 1
ATOM 1214 N N . GLY A 1 180 ? 16.590 -2.055 -11.031 1.00 95.12 180 GLY A N 1
ATOM 1215 C CA . GLY A 1 180 ? 17.339 -2.203 -12.275 1.00 95.12 180 GLY A CA 1
ATOM 1216 C C . GLY A 1 180 ? 16.485 -2.723 -13.444 1.00 95.12 180 GLY A C 1
ATOM 1217 O O . GLY A 1 180 ? 15.423 -3.318 -13.239 1.00 95.12 180 GLY A O 1
ATOM 1218 N N . PRO A 1 181 ? 16.967 -2.565 -14.693 1.00 95.00 181 PRO A N 1
ATOM 1219 C CA . PRO A 1 181 ? 16.197 -2.831 -15.915 1.00 95.00 181 PRO A CA 1
ATOM 1220 C C . PRO A 1 181 ? 15.816 -4.305 -16.115 1.00 95.00 181 PRO A C 1
ATOM 1222 O O . PRO A 1 181 ? 14.869 -4.602 -16.839 1.00 95.00 181 PRO A O 1
ATOM 1225 N N . ALA A 1 182 ? 16.520 -5.239 -15.466 1.00 95.44 182 ALA A N 1
ATOM 1226 C CA . ALA A 1 182 ? 16.155 -6.656 -15.478 1.00 95.44 182 ALA A CA 1
ATOM 1227 C C . ALA A 1 182 ? 14.769 -6.903 -14.852 1.00 95.44 182 ALA A C 1
ATOM 1229 O O . ALA A 1 182 ? 14.045 -7.790 -15.295 1.00 95.44 182 ALA A O 1
ATOM 1230 N N . THR A 1 183 ? 14.375 -6.076 -13.880 1.00 95.31 183 THR A N 1
ATOM 1231 C CA . THR A 1 183 ? 13.076 -6.172 -13.200 1.00 95.31 183 THR A CA 1
ATOM 1232 C C . THR A 1 183 ? 11.920 -5.831 -14.136 1.00 95.31 183 THR A C 1
ATOM 1234 O O . THR A 1 183 ? 10.884 -6.480 -14.072 1.00 95.31 183 THR A O 1
ATOM 1237 N N . ALA A 1 184 ? 12.100 -4.870 -15.050 1.00 94.06 184 ALA A N 1
ATOM 1238 C CA . ALA A 1 184 ? 11.078 -4.540 -16.046 1.00 94.06 184 ALA A CA 1
ATOM 1239 C C . ALA A 1 184 ? 10.802 -5.717 -16.990 1.00 94.06 184 ALA A C 1
ATOM 1241 O O . ALA A 1 184 ? 9.650 -6.067 -17.213 1.00 94.06 184 ALA A O 1
ATOM 1242 N N . ARG A 1 185 ? 11.860 -6.380 -17.473 1.00 95.31 185 ARG A N 1
ATOM 1243 C CA . ARG A 1 185 ? 11.728 -7.576 -18.323 1.00 95.31 185 ARG A CA 1
ATOM 1244 C C . ARG A 1 185 ? 11.019 -8.707 -17.586 1.00 95.31 185 ARG A C 1
ATOM 1246 O O . ARG A 1 185 ? 10.095 -9.313 -18.111 1.00 95.31 185 ARG A O 1
ATOM 1253 N N . LEU A 1 186 ? 11.403 -8.938 -16.331 1.00 95.25 186 LEU A N 1
ATOM 1254 C CA . LEU A 1 186 ? 10.760 -9.947 -15.495 1.00 95.25 186 LEU A CA 1
ATOM 1255 C C . LEU A 1 186 ? 9.275 -9.628 -15.244 1.00 95.25 186 LEU A C 1
ATOM 1257 O O . LEU A 1 186 ? 8.462 -10.546 -15.173 1.00 95.25 186 LEU A O 1
ATOM 1261 N N . ALA A 1 187 ? 8.915 -8.344 -15.139 1.00 94.62 187 ALA A N 1
ATOM 1262 C CA . ALA A 1 187 ? 7.530 -7.913 -14.967 1.00 94.62 187 ALA A CA 1
ATOM 1263 C C . ALA A 1 187 ? 6.666 -8.219 -16.199 1.00 94.62 187 ALA A C 1
ATOM 1265 O O . ALA A 1 187 ? 5.505 -8.588 -16.035 1.00 94.62 187 ALA A O 1
ATOM 1266 N N . GLU A 1 188 ? 7.223 -8.109 -17.407 1.00 92.81 188 GLU A N 1
ATOM 1267 C CA . GLU A 1 188 ? 6.548 -8.499 -18.652 1.00 92.81 188 GLU A CA 1
ATOM 1268 C C . GLU A 1 188 ? 6.360 -10.022 -18.749 1.00 92.81 188 GLU A C 1
ATOM 1270 O O . GLU A 1 188 ? 5.317 -10.488 -19.198 1.00 92.81 188 GLU A O 1
ATOM 1275 N N . GLU A 1 189 ? 7.344 -10.804 -18.294 1.00 94.62 189 GLU A N 1
ATOM 1276 C CA . GLU A 1 189 ? 7.330 -12.270 -18.397 1.00 94.62 189 GLU A CA 1
ATOM 1277 C C . GLU A 1 189 ? 6.471 -12.960 -17.328 1.00 94.62 189 GLU A C 1
ATOM 1279 O O . GLU A 1 189 ? 5.816 -13.963 -17.610 1.00 94.62 189 GLU A O 1
ATOM 1284 N N . ARG A 1 190 ? 6.514 -12.468 -16.083 1.00 94.06 190 ARG A N 1
ATOM 1285 C CA . ARG A 1 190 ? 5.949 -13.152 -14.902 1.00 94.06 190 ARG A CA 1
ATOM 1286 C C . ARG A 1 190 ? 4.969 -12.305 -14.099 1.00 94.06 190 ARG A C 1
ATOM 1288 O O . ARG A 1 190 ? 4.415 -12.757 -13.102 1.00 94.06 190 ARG A O 1
ATOM 1295 N N . GLY A 1 191 ? 4.744 -11.069 -14.525 1.00 93.81 191 GLY A N 1
ATOM 1296 C CA . GLY A 1 191 ? 3.935 -10.111 -13.794 1.00 93.81 191 GLY A CA 1
ATOM 1297 C C . GLY A 1 191 ? 4.745 -9.295 -12.788 1.00 93.81 191 GLY A C 1
ATOM 1298 O O . GLY A 1 191 ? 5.766 -9.706 -12.231 1.00 93.81 191 GLY A O 1
ATOM 1299 N N . LEU A 1 192 ? 4.254 -8.084 -12.545 1.00 93.31 192 LEU A N 1
ATOM 1300 C CA . LEU A 1 192 ? 4.970 -7.062 -11.793 1.00 93.31 192 LEU A CA 1
ATOM 1301 C C . LEU A 1 192 ? 5.202 -7.425 -10.317 1.00 93.31 192 LEU A C 1
ATOM 1303 O O . LEU A 1 192 ? 6.264 -7.132 -9.772 1.00 93.31 192 LEU A O 1
ATOM 1307 N N . ALA A 1 193 ? 4.231 -8.072 -9.667 1.00 91.75 193 ALA A N 1
ATOM 1308 C CA . ALA A 1 193 ? 4.341 -8.442 -8.257 1.00 91.75 193 ALA A CA 1
ATOM 1309 C C . ALA A 1 193 ? 5.491 -9.435 -8.011 1.00 91.75 193 ALA A C 1
ATOM 1311 O O . ALA A 1 193 ? 6.292 -9.235 -7.097 1.00 91.75 193 ALA A O 1
ATOM 1312 N N . GLU A 1 194 ? 5.615 -10.465 -8.855 1.00 91.19 194 GLU A N 1
ATOM 1313 C CA . GLU A 1 194 ? 6.719 -11.429 -8.781 1.00 91.19 194 GLU A CA 1
ATOM 1314 C C . GLU A 1 194 ? 8.062 -10.764 -9.084 1.00 91.19 194 GLU A C 1
ATOM 1316 O O . GLU A 1 194 ? 9.037 -10.965 -8.354 1.00 91.19 194 GLU A O 1
ATOM 1321 N N . ALA A 1 195 ? 8.098 -9.912 -10.113 1.00 93.94 195 ALA A N 1
ATOM 1322 C CA . ALA A 1 195 ? 9.305 -9.197 -10.497 1.00 93.94 195 ALA A CA 1
ATOM 1323 C C . ALA A 1 195 ? 9.854 -8.317 -9.369 1.00 93.94 195 ALA A C 1
ATOM 1325 O O . ALA A 1 195 ? 11.060 -8.292 -9.136 1.00 93.94 195 ALA A O 1
ATOM 1326 N N . LEU A 1 196 ? 8.980 -7.638 -8.625 1.00 92.69 196 LEU A N 1
ATOM 1327 C CA . LEU A 1 196 ? 9.371 -6.798 -7.495 1.00 92.69 196 LEU A CA 1
ATOM 1328 C C . LEU A 1 196 ? 9.890 -7.606 -6.308 1.00 92.69 196 LEU A C 1
ATOM 1330 O O . LEU A 1 196 ? 10.874 -7.207 -5.684 1.00 92.69 196 LEU A O 1
ATOM 1334 N N . VAL A 1 197 ? 9.271 -8.751 -6.004 1.00 91.56 197 VAL A N 1
ATOM 1335 C CA . VAL A 1 197 ? 9.771 -9.656 -4.959 1.00 91.56 197 VAL A CA 1
ATOM 1336 C C . VAL A 1 197 ? 11.180 -10.137 -5.305 1.00 91.56 197 VAL A C 1
ATOM 1338 O O . VAL A 1 197 ? 12.063 -10.113 -4.444 1.00 91.56 197 VAL A O 1
ATOM 1341 N N . GLU A 1 198 ? 11.416 -10.522 -6.559 1.00 91.38 198 GLU A N 1
ATOM 1342 C CA . GLU A 1 198 ? 12.724 -10.999 -7.009 1.00 91.38 198 GLU A CA 1
ATOM 1343 C C . GLU A 1 198 ? 13.764 -9.869 -7.082 1.00 91.38 198 GLU A C 1
ATOM 1345 O O . GLU A 1 198 ? 14.864 -9.997 -6.540 1.00 91.38 198 GLU A O 1
ATOM 1350 N N . GLY A 1 199 ? 13.398 -8.710 -7.638 1.00 91.56 199 GLY A N 1
ATOM 1351 C CA . GLY A 1 199 ? 14.249 -7.517 -7.669 1.00 91.56 199 GLY A CA 1
ATOM 1352 C C . GLY A 1 199 ? 14.662 -7.067 -6.266 1.00 91.56 199 GLY A C 1
ATOM 1353 O O . GLY A 1 199 ? 15.821 -6.714 -6.015 1.00 91.56 199 GLY A O 1
ATOM 1354 N N . ARG A 1 200 ? 13.746 -7.171 -5.297 1.00 88.56 200 ARG A N 1
ATOM 1355 C CA . ARG A 1 200 ? 14.039 -6.885 -3.893 1.00 88.56 200 ARG A CA 1
ATOM 1356 C C . ARG A 1 200 ? 15.005 -7.891 -3.277 1.00 88.56 200 ARG A C 1
ATOM 1358 O O . ARG A 1 200 ? 15.927 -7.480 -2.567 1.00 88.56 200 ARG A O 1
ATOM 1365 N N . ARG A 1 201 ? 14.829 -9.189 -3.544 1.00 87.75 201 ARG A N 1
ATOM 1366 C CA . ARG A 1 201 ? 15.761 -10.238 -3.092 1.00 87.75 201 ARG A CA 1
ATOM 1367 C C . ARG A 1 201 ? 17.168 -9.993 -3.629 1.00 87.75 201 ARG A C 1
ATOM 1369 O O . ARG A 1 201 ? 18.117 -10.054 -2.849 1.00 87.75 201 ARG A O 1
ATOM 1376 N N . ALA A 1 202 ? 17.294 -9.614 -4.901 1.00 87.50 202 ALA A N 1
ATOM 1377 C CA . ALA A 1 202 ? 18.578 -9.291 -5.519 1.00 87.50 202 ALA A CA 1
ATOM 1378 C C . ALA A 1 202 ? 19.290 -8.110 -4.825 1.00 87.50 202 ALA A C 1
ATOM 1380 O O . ALA A 1 202 ? 20.495 -8.182 -4.561 1.00 87.50 202 ALA A O 1
ATOM 1381 N N . LYS A 1 203 ? 18.554 -7.053 -4.437 1.00 81.94 203 LYS A N 1
ATOM 1382 C CA . LYS A 1 203 ? 19.113 -5.882 -3.725 1.00 81.94 203 LYS A CA 1
ATOM 1383 C C . LYS A 1 203 ? 19.498 -6.132 -2.262 1.00 81.94 203 LYS A C 1
ATOM 1385 O O . LYS A 1 203 ? 20.329 -5.396 -1.733 1.00 81.94 203 LYS A O 1
ATOM 1390 N N . ARG A 1 204 ? 18.945 -7.155 -1.599 1.00 69.19 204 ARG A N 1
ATOM 1391 C CA . ARG A 1 204 ? 19.234 -7.467 -0.179 1.00 69.19 204 ARG A CA 1
ATOM 1392 C C . ARG A 1 204 ? 20.708 -7.810 0.078 1.00 69.19 204 ARG A C 1
ATOM 1394 O O . ARG A 1 204 ? 21.167 -7.725 1.212 1.00 69.19 204 ARG A O 1
ATOM 1401 N N . SER A 1 205 ? 21.450 -8.155 -0.973 1.00 62.09 205 SER A N 1
ATOM 1402 C CA . SER A 1 205 ? 22.892 -8.417 -0.935 1.00 62.09 205 SER A CA 1
ATOM 1403 C C . SER A 1 205 ? 23.755 -7.180 -0.601 1.00 62.09 205 SER A C 1
ATOM 1405 O O . SER A 1 205 ? 24.938 -7.322 -0.293 1.00 62.09 205 SER A O 1
ATOM 1407 N N . LEU A 1 206 ? 23.188 -5.964 -0.600 1.00 61.31 206 LEU A N 1
ATOM 1408 C CA . LEU A 1 206 ? 23.910 -4.707 -0.372 1.00 61.31 206 LEU A CA 1
ATOM 1409 C C . LEU A 1 206 ? 23.885 -4.277 1.112 1.00 61.31 206 LEU A C 1
ATOM 1411 O O . LEU A 1 206 ? 23.028 -3.506 1.516 1.00 61.31 206 LEU A O 1
ATOM 1415 N N . ARG A 1 207 ? 24.846 -4.791 1.898 1.00 62.28 207 ARG A N 1
ATOM 1416 C CA . ARG A 1 207 ? 25.389 -4.415 3.240 1.00 62.28 207 ARG A CA 1
ATOM 1417 C C . ARG A 1 207 ? 24.521 -3.817 4.378 1.00 62.28 207 ARG A C 1
ATOM 1419 O O . ARG A 1 207 ? 24.924 -4.013 5.521 1.00 62.28 207 ARG A O 1
ATOM 1426 N N . ALA A 1 208 ? 23.394 -3.137 4.165 1.00 71.75 208 ALA A N 1
ATOM 1427 C CA . ALA A 1 208 ? 22.558 -2.588 5.240 1.00 71.75 208 ALA A CA 1
ATOM 1428 C C . ALA A 1 208 ? 21.054 -2.711 4.926 1.00 71.75 208 ALA A C 1
ATOM 1430 O O . ALA A 1 208 ? 20.643 -2.468 3.789 1.00 71.75 208 ALA A O 1
ATOM 1431 N N . PRO A 1 209 ? 20.209 -3.069 5.916 1.00 70.44 209 PRO A N 1
ATOM 1432 C CA . PRO A 1 209 ? 18.769 -3.104 5.715 1.00 70.44 209 PRO A CA 1
ATOM 1433 C C . PRO A 1 209 ? 18.254 -1.678 5.449 1.00 70.44 209 PRO A C 1
ATOM 1435 O O . PRO A 1 209 ? 18.594 -0.761 6.199 1.00 70.44 209 PRO A O 1
ATOM 1438 N N . PRO A 1 210 ? 17.433 -1.469 4.410 1.00 73.44 210 PRO A N 1
ATOM 1439 C CA . PRO A 1 210 ? 16.905 -0.147 4.096 1.00 73.44 210 PRO A CA 1
ATOM 1440 C C . PRO A 1 210 ? 15.944 0.351 5.188 1.00 73.44 210 PRO A C 1
ATOM 1442 O O . PRO A 1 210 ? 15.407 -0.459 5.967 1.00 73.44 210 PRO A O 1
ATOM 1445 N N . PRO A 1 211 ? 15.706 1.677 5.246 1.00 84.31 211 PRO A N 1
ATOM 1446 C CA . PRO A 1 211 ? 14.735 2.251 6.168 1.00 84.31 211 PRO A CA 1
ATOM 1447 C C . PRO A 1 211 ? 13.353 1.622 5.953 1.00 84.31 211 PRO A C 1
ATOM 1449 O O . PRO A 1 211 ? 13.019 1.173 4.856 1.00 84.31 211 PRO A O 1
ATOM 1452 N N . ARG A 1 212 ? 12.564 1.540 7.030 1.00 88.88 212 ARG A N 1
ATOM 1453 C CA . ARG A 1 212 ? 11.201 0.993 6.980 1.00 88.88 212 ARG A CA 1
ATOM 1454 C C . ARG A 1 212 ? 10.288 1.967 6.243 1.00 88.88 212 ARG A C 1
ATOM 1456 O O . ARG A 1 212 ? 10.346 3.164 6.513 1.00 88.88 212 ARG A O 1
ATOM 1463 N N . LEU A 1 213 ? 9.428 1.441 5.374 1.00 93.44 213 LEU A N 1
ATOM 1464 C CA . LEU A 1 213 ? 8.381 2.231 4.740 1.00 93.44 213 LEU A CA 1
ATOM 1465 C C . LEU A 1 213 ? 7.383 2.698 5.809 1.00 93.44 213 LEU A C 1
ATOM 1467 O O . LEU A 1 213 ? 6.879 1.897 6.603 1.00 93.44 213 LEU A O 1
ATOM 1471 N N . THR A 1 214 ? 7.136 4.002 5.865 1.00 94.19 214 THR A N 1
ATOM 1472 C CA . THR A 1 214 ? 6.116 4.595 6.737 1.00 94.19 214 THR A CA 1
ATOM 1473 C C . THR A 1 214 ? 4.759 4.587 6.038 1.00 94.19 214 THR A C 1
ATOM 1475 O O . THR A 1 214 ? 4.700 4.548 4.810 1.00 94.19 214 THR A O 1
ATOM 1478 N N . LEU A 1 215 ? 3.663 4.643 6.801 1.00 94.81 215 LEU A N 1
ATOM 1479 C CA . LEU A 1 215 ? 2.313 4.803 6.240 1.00 94.81 215 LEU A CA 1
ATOM 1480 C C . LEU A 1 215 ? 2.231 6.053 5.368 1.00 94.81 215 LEU A C 1
ATOM 1482 O O . LEU A 1 215 ? 1.773 5.988 4.232 1.00 94.81 215 LEU A O 1
ATOM 1486 N N . GLN A 1 216 ? 2.740 7.169 5.892 1.00 95.56 216 GLN A N 1
ATOM 1487 C CA . GLN A 1 216 ? 2.772 8.439 5.181 1.00 95.56 216 GLN A CA 1
ATOM 1488 C C . GLN A 1 216 ? 3.577 8.333 3.879 1.00 95.56 216 GLN A C 1
ATOM 1490 O O . GLN A 1 216 ? 3.077 8.713 2.827 1.00 95.56 216 GLN A O 1
ATOM 1495 N N . GLY A 1 217 ? 4.774 7.740 3.916 1.00 96.06 217 GLY A N 1
ATOM 1496 C CA . GLY A 1 217 ? 5.596 7.562 2.717 1.00 96.06 217 GLY A CA 1
ATOM 1497 C C . GLY A 1 217 ? 4.958 6.627 1.684 1.00 96.06 217 GLY A C 1
ATOM 1498 O O . GLY A 1 217 ? 5.101 6.847 0.485 1.00 96.06 217 GLY A O 1
ATOM 1499 N N . ALA A 1 218 ? 4.219 5.604 2.126 1.00 97.06 218 ALA A N 1
ATOM 1500 C CA . ALA A 1 218 ? 3.456 4.735 1.232 1.00 97.06 218 ALA A CA 1
ATOM 1501 C C . ALA A 1 218 ? 2.288 5.487 0.573 1.00 97.06 218 ALA A C 1
ATOM 1503 O O . ALA A 1 218 ? 2.079 5.349 -0.631 1.00 97.06 218 ALA A O 1
ATOM 1504 N N . ALA A 1 219 ? 1.547 6.291 1.342 1.00 97.31 219 ALA A N 1
ATOM 1505 C CA . ALA A 1 219 ? 0.439 7.096 0.831 1.00 97.31 219 ALA A CA 1
ATOM 1506 C C . ALA A 1 219 ? 0.930 8.178 -0.145 1.00 97.31 219 ALA A C 1
ATOM 1508 O O . ALA A 1 219 ? 0.375 8.326 -1.228 1.00 97.31 219 ALA A O 1
ATOM 1509 N N . GLU A 1 220 ? 2.024 8.870 0.178 1.00 97.19 220 GLU A N 1
ATOM 1510 C CA . GLU A 1 220 ? 2.661 9.845 -0.715 1.00 97.19 220 GLU A CA 1
ATOM 1511 C C . GLU A 1 220 ? 3.141 9.204 -2.018 1.00 97.19 220 GLU A C 1
ATOM 1513 O O . GLU A 1 220 ? 2.972 9.780 -3.089 1.00 97.19 220 GLU A O 1
ATOM 1518 N N . ALA A 1 221 ? 3.706 7.997 -1.958 1.00 97.31 221 ALA A N 1
ATOM 1519 C CA . ALA A 1 221 ? 4.117 7.266 -3.151 1.00 97.31 221 ALA A CA 1
ATOM 1520 C C . ALA A 1 221 ? 2.926 6.803 -4.008 1.00 97.31 221 ALA A C 1
ATOM 1522 O O . ALA A 1 221 ? 3.032 6.798 -5.235 1.00 97.31 221 ALA A O 1
ATOM 1523 N N . LEU A 1 222 ? 1.797 6.445 -3.386 1.00 97.50 222 LEU A N 1
ATOM 1524 C CA . LEU A 1 222 ? 0.549 6.151 -4.093 1.00 97.50 222 LEU A CA 1
ATOM 1525 C C . LEU A 1 222 ? 0.035 7.394 -4.832 1.00 97.50 222 LEU A C 1
ATOM 1527 O O . LEU A 1 222 ? -0.209 7.317 -6.032 1.00 97.50 222 LEU A O 1
ATOM 1531 N N . GLU A 1 223 ? -0.048 8.544 -4.164 1.00 96.75 223 GLU A N 1
ATOM 1532 C CA . GLU A 1 223 ? -0.456 9.811 -4.791 1.00 96.75 223 GLU A CA 1
ATOM 1533 C C . GLU A 1 223 ? 0.514 10.229 -5.909 1.00 96.75 223 GLU A C 1
ATOM 1535 O O . GLU A 1 223 ? 0.108 10.609 -7.006 1.00 96.75 223 GLU A O 1
ATOM 1540 N N . ALA A 1 224 ? 1.821 10.090 -5.677 1.00 95.94 224 ALA A N 1
ATOM 1541 C CA . ALA A 1 224 ? 2.850 10.408 -6.663 1.00 95.94 224 ALA A CA 1
ATOM 1542 C C . ALA A 1 224 ? 2.785 9.498 -7.903 1.00 95.94 224 ALA A C 1
ATOM 1544 O O . ALA A 1 224 ? 3.116 9.931 -9.007 1.00 95.94 224 ALA A O 1
ATOM 1545 N N . SER A 1 225 ? 2.297 8.259 -7.759 1.00 96.44 225 SER A N 1
ATOM 1546 C CA . SER A 1 225 ? 2.117 7.325 -8.881 1.00 96.44 225 SER A CA 1
ATOM 1547 C C . SER A 1 225 ? 1.090 7.799 -9.918 1.00 96.44 225 SER A C 1
ATOM 1549 O O . SER A 1 225 ? 1.016 7.259 -11.023 1.00 96.44 225 SER A O 1
ATOM 1551 N N . TRP A 1 226 ? 0.303 8.814 -9.567 1.00 96.00 226 TRP A N 1
ATOM 1552 C CA . TRP A 1 226 ? -0.756 9.388 -10.384 1.00 96.00 226 TRP A CA 1
ATOM 1553 C C . TRP A 1 226 ? -0.370 10.691 -11.083 1.00 96.00 226 TRP A C 1
ATOM 1555 O O . TRP A 1 226 ? -1.217 11.267 -11.768 1.00 96.00 226 TRP A O 1
ATOM 1565 N N . MET A 1 227 ? 0.865 11.165 -10.896 1.00 95.19 227 MET A N 1
ATOM 1566 C CA . MET A 1 227 ? 1.377 12.362 -11.557 1.00 95.19 227 MET A CA 1
ATOM 1567 C C . MET A 1 227 ? 1.549 12.128 -13.062 1.00 95.19 227 MET A C 1
ATOM 1569 O O . MET A 1 227 ? 2.036 11.086 -13.499 1.00 95.19 227 MET A O 1
ATOM 1573 N N . GLU A 1 228 ? 1.180 13.129 -13.858 1.00 93.62 228 GLU A N 1
ATOM 1574 C CA . GLU A 1 228 ? 1.209 13.083 -15.321 1.00 93.62 228 GLU A CA 1
ATOM 1575 C C . GLU A 1 228 ? 2.003 14.267 -15.897 1.00 93.62 228 GLU A C 1
ATOM 1577 O O . GLU A 1 228 ? 2.384 15.209 -15.195 1.00 93.62 228 GLU A O 1
ATOM 1582 N N . GLY A 1 229 ? 2.282 14.219 -17.201 1.00 93.62 229 GLY A N 1
ATOM 1583 C CA . GLY A 1 229 ? 2.968 15.299 -17.907 1.00 93.62 229 GLY A CA 1
ATOM 1584 C C . GLY A 1 229 ? 4.388 15.539 -17.388 1.00 93.62 229 GLY A C 1
ATOM 1585 O O . GLY A 1 229 ? 5.192 14.614 -17.285 1.00 93.62 229 GLY A O 1
ATOM 1586 N N . THR A 1 230 ? 4.710 16.793 -17.071 1.00 92.38 230 THR A N 1
ATOM 1587 C CA . THR A 1 230 ? 6.057 17.204 -16.642 1.00 92.38 230 THR A CA 1
ATOM 1588 C C . THR A 1 230 ? 6.453 16.669 -15.263 1.00 92.38 230 THR A C 1
ATOM 1590 O O . THR A 1 230 ? 7.643 16.618 -14.967 1.00 92.38 230 THR A O 1
ATOM 1593 N N . GLN A 1 231 ? 5.489 16.236 -14.442 1.00 95.25 231 GLN A N 1
ATOM 1594 C CA . GLN A 1 231 ? 5.723 15.704 -13.092 1.00 95.25 231 GLN A CA 1
ATOM 1595 C C . GLN A 1 231 ? 5.841 14.173 -13.050 1.00 95.25 231 GLN A C 1
ATOM 1597 O O . GLN A 1 231 ? 6.210 13.613 -12.020 1.00 95.25 231 GLN A O 1
ATOM 1602 N N . ALA A 1 232 ? 5.583 13.475 -14.162 1.00 95.69 232 ALA A N 1
ATOM 1603 C CA . ALA A 1 232 ? 5.592 12.011 -14.196 1.00 95.69 232 ALA A CA 1
ATOM 1604 C C . ALA A 1 232 ? 6.937 11.411 -13.741 1.00 95.69 232 ALA A C 1
ATOM 1606 O O . ALA A 1 232 ? 6.960 10.410 -13.031 1.00 95.69 232 ALA A O 1
ATOM 1607 N N . ALA A 1 233 ? 8.063 12.040 -14.098 1.00 96.50 233 ALA A N 1
ATOM 1608 C CA . ALA A 1 233 ? 9.392 11.576 -13.694 1.00 96.50 233 ALA A CA 1
ATOM 1609 C C . ALA A 1 233 ? 9.620 11.671 -12.174 1.00 96.50 233 ALA A C 1
ATOM 1611 O O . ALA A 1 233 ? 10.202 10.766 -11.579 1.00 96.50 233 ALA A O 1
ATOM 1612 N N . GLU A 1 234 ? 9.129 12.735 -11.535 1.00 96.69 234 GLU A N 1
ATOM 1613 C CA . GLU A 1 234 ? 9.188 12.886 -10.078 1.00 96.69 234 GLU A CA 1
ATOM 1614 C C . GLU A 1 234 ? 8.304 11.844 -9.385 1.00 96.69 234 GLU A C 1
ATOM 1616 O O . GLU A 1 234 ? 8.729 11.217 -8.411 1.00 96.69 234 GLU A O 1
ATOM 1621 N N . GLY A 1 235 ? 7.113 11.598 -9.941 1.00 96.75 235 GLY A N 1
ATOM 1622 C CA . GLY A 1 235 ? 6.211 10.543 -9.492 1.00 96.75 235 GLY A CA 1
ATOM 1623 C C . GLY A 1 235 ? 6.857 9.157 -9.523 1.00 96.75 235 GLY A C 1
ATOM 1624 O O . GLY A 1 235 ? 6.849 8.439 -8.520 1.00 96.75 235 GLY A O 1
ATOM 1625 N N . ILE A 1 236 ? 7.496 8.813 -10.647 1.00 97.81 236 ILE A N 1
ATOM 1626 C CA . ILE A 1 236 ? 8.238 7.556 -10.827 1.00 97.81 236 ILE A CA 1
ATOM 1627 C C . ILE A 1 236 ? 9.373 7.445 -9.802 1.00 97.81 236 ILE A C 1
ATOM 1629 O O . ILE A 1 236 ? 9.470 6.420 -9.129 1.00 97.81 236 ILE A O 1
ATOM 1633 N N . ALA A 1 237 ? 10.177 8.495 -9.617 1.00 97.06 237 ALA A N 1
ATOM 1634 C CA . ALA A 1 237 ? 11.286 8.488 -8.662 1.00 97.06 237 ALA A CA 1
ATOM 1635 C C . ALA A 1 237 ? 10.807 8.369 -7.203 1.00 97.06 237 ALA A C 1
ATOM 1637 O O . ALA A 1 237 ? 11.413 7.676 -6.379 1.00 97.06 237 ALA A O 1
ATOM 1638 N N . SER A 1 238 ? 9.697 9.027 -6.856 1.00 96.50 238 SER A N 1
ATOM 1639 C CA . SER A 1 238 ? 9.065 8.902 -5.539 1.00 96.50 238 SER A CA 1
ATOM 1640 C C . SER A 1 238 ? 8.607 7.466 -5.279 1.00 96.50 238 SER A C 1
ATOM 1642 O O . SER A 1 238 ? 8.985 6.855 -4.274 1.00 96.50 238 SER A O 1
ATOM 1644 N N . LEU A 1 239 ? 7.891 6.881 -6.240 1.00 97.12 239 LEU A N 1
ATOM 1645 C CA . LEU A 1 239 ? 7.427 5.503 -6.162 1.00 97.12 239 LEU A CA 1
ATOM 1646 C C . LEU A 1 239 ? 8.591 4.502 -6.115 1.00 97.12 239 LEU A C 1
ATOM 1648 O O . LEU A 1 239 ? 8.572 3.568 -5.313 1.00 97.12 239 LEU A O 1
ATOM 1652 N N . ALA A 1 240 ? 9.632 4.710 -6.921 1.00 96.56 240 ALA A N 1
ATOM 1653 C CA . ALA A 1 240 ? 10.824 3.870 -6.943 1.00 96.56 240 ALA A CA 1
ATOM 1654 C C . ALA A 1 240 ? 11.542 3.868 -5.587 1.00 96.56 240 ALA A C 1
ATOM 1656 O O . ALA A 1 240 ? 11.973 2.813 -5.113 1.00 96.56 240 ALA A O 1
ATOM 1657 N N . ARG A 1 241 ? 11.627 5.027 -4.915 1.00 95.25 241 ARG A N 1
ATOM 1658 C CA . ARG A 1 241 ? 12.152 5.114 -3.544 1.00 95.25 241 ARG A CA 1
ATOM 1659 C C . ARG A 1 241 ? 11.297 4.312 -2.570 1.00 95.25 241 ARG A C 1
ATOM 1661 O O . ARG A 1 241 ? 11.859 3.519 -1.819 1.00 95.25 241 ARG A O 1
ATOM 1668 N N . ALA A 1 242 ? 9.971 4.449 -2.612 1.00 95.25 242 ALA A N 1
ATOM 1669 C CA . ALA A 1 242 ? 9.080 3.684 -1.739 1.00 95.25 242 ALA A CA 1
ATOM 1670 C C . ALA A 1 242 ? 9.211 2.168 -1.964 1.00 95.25 242 ALA A C 1
ATOM 1672 O O . ALA A 1 242 ? 9.462 1.437 -1.006 1.00 95.25 242 ALA A O 1
ATOM 1673 N N . LEU A 1 243 ? 9.187 1.697 -3.216 1.00 94.38 243 LEU A N 1
ATOM 1674 C CA . LEU A 1 243 ? 9.460 0.295 -3.571 1.00 94.38 243 LEU A CA 1
ATOM 1675 C C . LEU A 1 243 ? 10.849 -0.153 -3.086 1.00 94.38 243 LEU A C 1
ATOM 1677 O O . LEU A 1 243 ? 11.022 -1.233 -2.529 1.00 94.38 243 LEU A O 1
ATOM 1681 N N . GLY A 1 244 ? 11.852 0.714 -3.207 1.00 92.31 244 GLY A N 1
ATOM 1682 C CA . GLY A 1 244 ? 13.192 0.503 -2.667 1.00 92.31 244 GLY A CA 1
ATOM 1683 C C . GLY A 1 244 ? 13.260 0.425 -1.136 1.00 92.31 244 GLY A C 1
ATOM 1684 O O . GLY A 1 244 ? 14.292 0.016 -0.602 1.00 92.31 244 GLY A O 1
ATOM 1685 N N . THR A 1 245 ? 12.191 0.748 -0.407 1.00 91.62 245 THR A N 1
ATOM 1686 C CA . THR A 1 245 ? 12.102 0.589 1.056 1.00 91.62 245 THR A CA 1
ATOM 1687 C C . THR A 1 245 ? 11.253 -0.609 1.486 1.00 91.62 245 THR A C 1
ATOM 1689 O O . THR A 1 245 ? 11.529 -1.165 2.553 1.00 91.62 245 THR A O 1
ATOM 1692 N N . THR A 1 246 ? 10.325 -1.095 0.647 1.00 90.56 246 THR A N 1
ATOM 1693 C CA . THR A 1 246 ? 9.425 -2.212 0.993 1.00 90.56 246 THR A CA 1
ATOM 1694 C C . THR A 1 246 ? 10.174 -3.499 1.293 1.00 90.56 246 THR A C 1
ATOM 1696 O O . THR A 1 246 ? 11.127 -3.885 0.621 1.00 90.56 246 THR A O 1
ATOM 1699 N N . ARG A 1 247 ? 9.739 -4.236 2.303 1.00 84.75 247 ARG A N 1
ATOM 1700 C CA . ARG A 1 247 ? 10.328 -5.509 2.704 1.00 84.75 247 ARG A CA 1
ATOM 1701 C C . ARG A 1 247 ? 9.649 -6.678 2.001 1.00 84.75 247 ARG A C 1
ATOM 1703 O O . ARG A 1 247 ? 8.478 -6.631 1.625 1.00 84.75 247 ARG A O 1
ATOM 1710 N N . THR A 1 248 ? 10.409 -7.754 1.810 1.00 76.94 248 THR A N 1
ATOM 1711 C CA . THR A 1 248 ? 9.836 -9.051 1.413 1.00 76.94 248 THR A CA 1
ATOM 1712 C C . THR A 1 248 ? 9.187 -9.754 2.600 1.00 76.94 248 THR A C 1
ATOM 1714 O O . THR A 1 248 ? 8.380 -10.656 2.404 1.00 76.94 248 THR A O 1
ATOM 1717 N N . GLU A 1 249 ? 9.548 -9.374 3.829 1.00 75.19 249 GLU A N 1
ATOM 1718 C CA . GLU A 1 249 ? 8.929 -9.910 5.037 1.00 75.19 249 GLU A CA 1
ATOM 1719 C C . GLU A 1 249 ? 7.470 -9.440 5.171 1.00 75.19 249 GLU A C 1
ATOM 1721 O O . GLU A 1 249 ? 7.145 -8.299 4.847 1.00 75.19 249 GLU A O 1
ATOM 1726 N N . GLY A 1 250 ? 6.593 -10.326 5.658 1.00 70.50 250 GLY A N 1
ATOM 1727 C CA . GLY A 1 250 ? 5.196 -10.000 5.978 1.00 70.50 250 GLY A CA 1
ATOM 1728 C C . GLY A 1 250 ? 4.345 -9.550 4.789 1.00 70.50 250 GLY A C 1
ATOM 1729 O O . GLY A 1 250 ? 3.373 -8.828 4.974 1.00 70.50 250 GLY A O 1
ATOM 1730 N N . SER A 1 251 ? 4.714 -9.942 3.566 1.00 82.31 251 SER A N 1
ATOM 1731 C CA . SER A 1 251 ? 3.984 -9.586 2.342 1.00 82.31 251 SER A CA 1
ATOM 1732 C C . SER A 1 251 ? 3.866 -8.076 2.087 1.00 82.31 251 SER A C 1
ATOM 1734 O O . SER A 1 251 ? 3.044 -7.675 1.269 1.00 82.31 251 SER A O 1
ATOM 1736 N N . GLU A 1 252 ? 4.707 -7.239 2.713 1.00 90.69 252 GLU A N 1
ATOM 1737 C CA . GLU A 1 252 ? 4.637 -5.772 2.597 1.00 90.69 252 GLU A CA 1
ATOM 1738 C C . GLU A 1 252 ? 4.701 -5.316 1.133 1.00 90.69 252 GLU A C 1
ATOM 1740 O O . GLU A 1 252 ? 3.846 -4.563 0.675 1.00 90.69 252 GLU A O 1
ATOM 1745 N N . THR A 1 253 ? 5.664 -5.842 0.367 1.00 92.00 253 THR A N 1
ATOM 1746 C CA . THR A 1 253 ? 5.802 -5.540 -1.070 1.00 92.00 253 THR A CA 1
ATOM 1747 C C . THR A 1 253 ? 4.575 -5.983 -1.873 1.00 92.00 253 THR A C 1
ATOM 1749 O O . THR A 1 253 ? 4.110 -5.249 -2.739 1.00 92.00 253 THR A O 1
ATOM 1752 N N . LEU A 1 254 ? 4.022 -7.165 -1.583 1.00 91.25 254 LEU A N 1
ATOM 1753 C CA . LEU A 1 254 ? 2.855 -7.688 -2.302 1.00 91.25 254 LEU A CA 1
ATOM 1754 C C . LEU A 1 254 ? 1.601 -6.863 -2.006 1.00 91.25 254 LEU A C 1
ATOM 1756 O O . LEU A 1 254 ? 0.853 -6.536 -2.923 1.00 91.25 254 LEU A O 1
ATOM 1760 N N . PHE A 1 255 ? 1.389 -6.498 -0.741 1.00 92.50 255 PHE A N 1
ATOM 1761 C CA . PHE A 1 255 ? 0.269 -5.656 -0.346 1.00 92.50 255 PHE A CA 1
ATOM 1762 C C . PHE A 1 255 ? 0.387 -4.254 -0.949 1.00 92.50 255 PHE A C 1
ATOM 1764 O O . PHE A 1 255 ? -0.573 -3.770 -1.541 1.00 92.50 255 PHE A O 1
ATOM 1771 N N . PHE A 1 256 ? 1.571 -3.635 -0.896 1.00 95.56 256 PHE A N 1
ATOM 1772 C CA . PHE A 1 256 ? 1.780 -2.330 -1.523 1.00 95.56 256 PHE A CA 1
ATOM 1773 C C . PHE A 1 256 ? 1.473 -2.365 -3.024 1.00 95.56 256 PHE A C 1
ATOM 1775 O O . PHE A 1 256 ? 0.841 -1.455 -3.552 1.00 95.56 256 PHE A O 1
ATOM 1782 N N . MET A 1 257 ? 1.824 -3.460 -3.700 1.00 95.00 257 MET A N 1
ATOM 1783 C CA . MET A 1 257 ? 1.487 -3.647 -5.108 1.00 95.00 257 MET A CA 1
ATOM 1784 C C . MET A 1 257 ? 0.002 -3.830 -5.384 1.00 95.00 257 MET A C 1
ATOM 1786 O O . MET A 1 257 ? -0.483 -3.297 -6.381 1.00 95.00 257 MET A O 1
ATOM 1790 N N . LYS A 1 258 ? -0.731 -4.535 -4.516 1.00 94.12 258 LYS A N 1
ATOM 1791 C CA . LYS A 1 258 ? -2.196 -4.595 -4.608 1.00 94.12 258 LYS A CA 1
ATOM 1792 C C . LYS A 1 258 ? -2.789 -3.181 -4.525 1.00 94.12 258 LYS A C 1
ATOM 1794 O O . LYS A 1 258 ? -3.547 -2.788 -5.412 1.00 94.12 258 LYS A O 1
ATOM 1799 N N . VAL A 1 259 ? -2.361 -2.398 -3.528 1.00 95.50 259 VAL A N 1
ATOM 1800 C CA . VAL A 1 259 ? -2.817 -1.012 -3.312 1.00 95.50 259 VAL A CA 1
ATOM 1801 C C . VAL A 1 259 ? -2.539 -0.135 -4.532 1.00 95.50 259 VAL A C 1
ATOM 1803 O O . VAL A 1 259 ? -3.442 0.538 -5.022 1.00 95.50 259 VAL A O 1
ATOM 1806 N N . LEU A 1 260 ? -1.323 -0.198 -5.081 1.00 96.50 260 LEU A N 1
ATOM 1807 C CA . LEU A 1 260 ? -0.953 0.508 -6.311 1.00 96.50 260 LEU A CA 1
ATOM 1808 C C . LEU A 1 260 ? -1.775 0.050 -7.527 1.00 96.50 260 LEU A C 1
ATOM 1810 O O . LEU A 1 260 ? -2.050 0.846 -8.419 1.00 96.50 260 LEU A O 1
ATOM 1814 N N . GLY A 1 261 ? -2.216 -1.208 -7.551 1.00 95.31 261 GLY A N 1
ATOM 1815 C CA . GLY A 1 261 ? -3.170 -1.736 -8.528 1.00 95.31 261 GLY A CA 1
ATOM 1816 C C . GLY A 1 261 ? -4.615 -1.262 -8.328 1.00 95.31 261 GLY A C 1
ATOM 1817 O O . GLY A 1 261 ? -5.495 -1.699 -9.066 1.00 95.31 261 GLY A O 1
ATOM 1818 N N . GLY A 1 262 ? -4.880 -0.386 -7.353 1.00 95.00 262 GLY A N 1
ATOM 1819 C CA . GLY A 1 262 ? -6.208 0.155 -7.066 1.00 95.00 262 GLY A CA 1
ATOM 1820 C C . GLY A 1 262 ? -7.094 -0.770 -6.231 1.00 95.00 262 GLY A C 1
ATOM 1821 O O . GLY A 1 262 ? -8.307 -0.585 -6.208 1.00 95.00 262 GLY A O 1
ATOM 1822 N N . SER A 1 263 ? -6.524 -1.774 -5.556 1.00 93.12 263 SER A N 1
ATOM 1823 C CA . SER A 1 263 ? -7.293 -2.697 -4.718 1.00 93.12 263 SER A CA 1
ATOM 1824 C C . SER A 1 263 ? -6.563 -3.027 -3.424 1.00 93.12 263 SER A C 1
ATOM 1826 O O . SER A 1 263 ? -5.435 -3.501 -3.437 1.00 93.12 263 SER A O 1
ATOM 1828 N N . SER A 1 264 ? -7.223 -2.849 -2.283 1.00 91.12 264 SER A N 1
ATOM 1829 C CA . SER A 1 264 ? -6.722 -3.345 -0.994 1.00 91.12 264 SER A CA 1
ATOM 1830 C C . SER A 1 264 ? -7.124 -4.795 -0.712 1.00 91.12 264 SER A C 1
ATOM 1832 O O . SER A 1 264 ? -6.688 -5.350 0.291 1.00 91.12 264 SER A O 1
ATOM 1834 N N . GLY A 1 265 ? -7.969 -5.393 -1.564 1.00 91.31 265 GLY A N 1
ATOM 1835 C CA . GLY A 1 265 ? -8.586 -6.706 -1.338 1.00 91.31 265 GLY A CA 1
ATOM 1836 C C . GLY A 1 265 ? -9.705 -6.717 -0.290 1.00 91.31 265 GLY A C 1
ATOM 1837 O O . GLY A 1 265 ? -10.291 -7.766 -0.029 1.00 91.31 265 GLY A O 1
ATOM 1838 N N . LEU A 1 266 ? -10.045 -5.560 0.283 1.00 94.19 266 LEU A N 1
ATOM 1839 C CA . LEU A 1 266 ? -11.086 -5.418 1.297 1.00 94.19 266 LEU A CA 1
ATOM 1840 C C . LEU A 1 266 ? -12.366 -4.815 0.719 1.00 94.19 266 LEU A C 1
ATOM 1842 O O . LEU A 1 266 ? -12.344 -3.985 -0.189 1.00 94.19 266 LEU A O 1
ATOM 1846 N N . VAL A 1 267 ? -13.505 -5.195 1.298 1.00 95.44 267 VAL A N 1
ATOM 1847 C CA . VAL A 1 267 ? -14.798 -4.581 0.981 1.00 95.44 267 VAL A CA 1
ATOM 1848 C C . VAL A 1 267 ? -14.847 -3.181 1.597 1.00 95.44 267 VAL A C 1
ATOM 1850 O O . VAL A 1 267 ? -14.686 -3.026 2.807 1.00 95.44 267 VAL A O 1
ATOM 1853 N N . THR A 1 268 ? -15.134 -2.157 0.788 1.00 95.56 268 THR A N 1
ATOM 1854 C CA . THR A 1 268 ? -15.203 -0.748 1.225 1.00 95.56 268 THR A CA 1
ATOM 1855 C C . THR A 1 268 ? -16.122 -0.540 2.432 1.00 95.56 268 THR A C 1
ATOM 1857 O O . THR A 1 268 ? -15.778 0.190 3.360 1.00 95.56 268 THR A O 1
ATOM 1860 N N . GLY A 1 269 ? -17.268 -1.232 2.463 1.00 96.88 269 GLY A N 1
ATOM 1861 C CA . GLY A 1 269 ? -18.198 -1.194 3.594 1.00 96.88 269 GLY A CA 1
ATOM 1862 C C . GLY A 1 269 ? -17.564 -1.644 4.916 1.00 96.88 269 GLY A C 1
ATOM 1863 O O . GLY A 1 269 ? -17.807 -1.014 5.943 1.00 96.88 269 GLY A O 1
ATOM 1864 N N . SER A 1 270 ? -16.697 -2.663 4.890 1.00 96.62 270 SER A N 1
ATOM 1865 C CA . SER A 1 270 ? -15.980 -3.137 6.080 1.00 96.62 270 SER A CA 1
ATOM 1866 C C . SER A 1 270 ? -14.982 -2.102 6.594 1.00 96.62 270 SER A C 1
ATOM 1868 O O . SER A 1 270 ? -14.875 -1.913 7.804 1.00 96.62 270 SER A O 1
ATOM 1870 N N . VAL A 1 271 ? -14.292 -1.390 5.695 1.00 97.25 271 VAL A N 1
ATOM 1871 C CA . VAL A 1 271 ? -13.356 -0.317 6.071 1.00 97.25 271 VAL A CA 1
ATOM 1872 C C . VAL A 1 271 ? -14.107 0.833 6.748 1.00 97.25 271 VAL A C 1
ATOM 1874 O O . VAL A 1 271 ? -13.729 1.249 7.841 1.00 97.25 271 VAL A O 1
ATOM 1877 N N . HIS A 1 272 ? -15.214 1.306 6.164 1.00 97.19 272 HIS A N 1
ATOM 1878 C CA . HIS A 1 272 ? -16.028 2.369 6.768 1.00 97.19 272 HIS A CA 1
ATOM 1879 C C . HIS A 1 272 ? -16.632 1.956 8.119 1.00 97.19 272 HIS A C 1
ATOM 1881 O O . HIS A 1 272 ? -16.586 2.731 9.077 1.00 97.19 272 HIS A O 1
ATOM 1887 N N . ALA A 1 273 ? -17.156 0.730 8.222 1.00 97.56 273 ALA A N 1
ATOM 1888 C CA . ALA A 1 273 ? -17.683 0.198 9.477 1.00 97.56 273 ALA A CA 1
ATOM 1889 C C . ALA A 1 273 ? -16.597 0.115 10.562 1.00 97.56 273 ALA A C 1
ATOM 1891 O O . ALA A 1 273 ? -16.847 0.467 11.715 1.00 97.56 273 ALA A O 1
ATOM 1892 N N . ALA A 1 274 ? -15.380 -0.292 10.190 1.00 97.25 274 ALA A N 1
ATOM 1893 C CA . ALA A 1 274 ? -14.242 -0.357 11.096 1.00 97.25 274 ALA A CA 1
ATOM 1894 C C . ALA A 1 274 ? -13.825 1.024 11.619 1.00 97.25 274 ALA A C 1
ATOM 1896 O O . ALA A 1 274 ? -13.583 1.171 12.815 1.00 97.25 274 ALA A O 1
ATOM 1897 N N . VAL A 1 275 ? -13.796 2.047 10.756 1.00 96.81 275 VAL A N 1
ATOM 1898 C CA . VAL A 1 275 ? -13.519 3.436 11.165 1.00 96.81 275 VAL A CA 1
ATOM 1899 C C . VAL A 1 275 ? -14.567 3.924 12.162 1.00 96.81 275 VAL A C 1
ATOM 1901 O O . VAL A 1 275 ? -14.215 4.400 13.240 1.00 96.81 275 VAL A O 1
ATOM 1904 N N . ALA A 1 276 ? -15.856 3.762 11.843 1.00 96.25 276 ALA A N 1
ATOM 1905 C CA . ALA A 1 276 ? -16.942 4.162 12.736 1.00 96.25 276 ALA A CA 1
ATOM 1906 C C . ALA A 1 276 ? -16.838 3.459 14.101 1.00 96.25 276 ALA A C 1
ATOM 1908 O O . ALA A 1 276 ? -16.942 4.103 15.147 1.00 96.25 276 ALA A O 1
ATOM 1909 N N . LYS A 1 277 ? -16.560 2.150 14.096 1.00 95.50 277 LYS A N 1
ATOM 1910 C CA . LYS A 1 277 ? -16.361 1.351 15.311 1.00 95.50 277 LYS A CA 1
ATOM 1911 C C . LYS A 1 277 ? -15.171 1.845 16.137 1.00 95.50 277 LYS A C 1
ATOM 1913 O O . LYS A 1 277 ? -15.322 2.012 17.345 1.00 95.50 277 LYS A O 1
ATOM 1918 N N . ALA A 1 278 ? -14.037 2.138 15.501 1.00 93.94 278 ALA A N 1
ATOM 1919 C CA . ALA A 1 278 ? -12.855 2.668 16.177 1.00 93.94 278 ALA A CA 1
ATOM 1920 C C . ALA A 1 278 ? -13.144 4.012 16.867 1.00 93.94 278 ALA A C 1
ATOM 1922 O O . ALA A 1 278 ? -12.800 4.191 18.034 1.00 93.94 278 ALA A O 1
ATOM 1923 N N . PHE A 1 279 ? -13.853 4.930 16.200 1.00 92.81 279 PHE A N 1
ATOM 1924 C CA . PHE A 1 279 ? -14.247 6.206 16.807 1.00 92.81 279 PHE A CA 1
ATOM 1925 C C . PHE A 1 279 ? -15.168 6.024 18.017 1.00 92.81 279 PHE A C 1
AT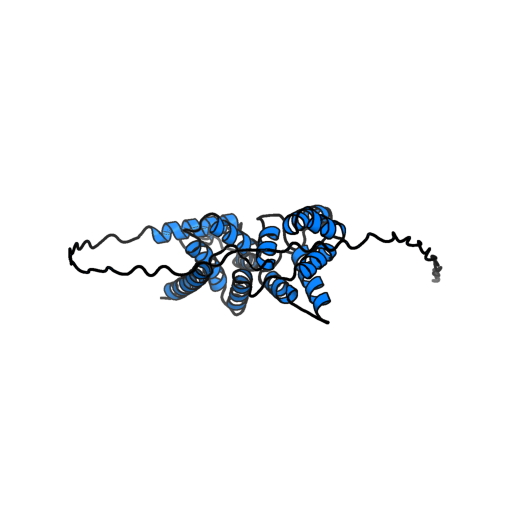OM 1927 O O . PHE A 1 279 ? -14.944 6.667 19.044 1.00 92.81 279 PHE A O 1
ATOM 1934 N N . VAL A 1 280 ? -16.168 5.139 17.930 1.00 93.31 280 VAL A N 1
ATOM 1935 C CA . VAL A 1 280 ? -17.064 4.836 19.060 1.00 93.31 280 VAL A CA 1
ATOM 1936 C C . VAL A 1 280 ? -16.281 4.268 20.243 1.00 93.31 280 VAL A C 1
ATOM 1938 O O . VAL A 1 280 ? -16.536 4.662 21.377 1.00 93.31 280 VAL A O 1
ATOM 1941 N N . GLN A 1 281 ? -15.311 3.386 19.999 1.00 87.56 281 GLN A N 1
ATOM 1942 C CA . GLN A 1 281 ? -14.487 2.795 21.056 1.00 87.56 281 GLN A CA 1
ATOM 1943 C C . GLN A 1 281 ? -13.600 3.838 21.744 1.00 87.56 281 GLN A C 1
ATOM 1945 O O . GLN A 1 281 ? -13.593 3.908 22.969 1.00 87.56 281 GLN A O 1
ATOM 1950 N N . VAL A 1 282 ? -12.917 4.695 20.979 1.00 86.25 282 VAL A N 1
ATOM 1951 C CA . VAL A 1 282 ? -12.048 5.745 21.540 1.00 86.25 282 VAL A CA 1
ATOM 1952 C C . VAL A 1 282 ? -12.844 6.753 22.380 1.00 86.25 282 VAL A C 1
ATOM 1954 O O . VAL A 1 282 ? -12.403 7.127 23.462 1.00 86.25 282 VAL A O 1
ATOM 1957 N N . HIS A 1 283 ? -14.035 7.164 21.928 1.00 82.75 283 HIS A N 1
ATOM 1958 C CA . HIS A 1 283 ? -14.867 8.136 22.655 1.00 82.75 283 HIS A CA 1
ATOM 1959 C C . HIS A 1 283 ? -15.680 7.505 23.792 1.00 82.75 283 HIS A C 1
ATOM 1961 O O . HIS A 1 283 ? -15.983 8.172 24.780 1.00 82.75 283 HIS A O 1
ATOM 1967 N N . GLY A 1 284 ? -16.044 6.229 23.661 1.00 75.06 284 GLY A N 1
ATOM 1968 C CA . GLY A 1 284 ? -16.759 5.476 24.687 1.00 75.06 284 GLY A CA 1
ATOM 1969 C C . GLY A 1 284 ? -15.904 5.196 25.921 1.00 75.06 284 GLY A C 1
ATOM 1970 O O . GLY A 1 284 ? -16.436 5.187 27.023 1.00 75.06 284 GLY A O 1
ATOM 1971 N N . SER A 1 285 ? -14.588 5.038 25.756 1.00 65.50 285 SER A N 1
ATOM 1972 C CA . SER A 1 285 ? -13.639 4.851 26.863 1.00 65.50 285 SER A CA 1
ATOM 1973 C C . SER A 1 285 ? -13.311 6.130 27.647 1.00 65.50 285 SER A C 1
ATOM 1975 O O . SER A 1 285 ? -12.622 6.048 28.657 1.00 65.50 285 SER A O 1
ATOM 1977 N N . ALA A 1 286 ? -13.774 7.302 27.198 1.00 59.50 286 ALA A N 1
ATOM 1978 C CA . ALA A 1 286 ? -13.531 8.588 27.860 1.00 59.50 286 ALA A CA 1
ATOM 1979 C C . ALA A 1 286 ? -14.636 8.993 28.865 1.00 59.50 286 ALA A C 1
ATOM 1981 O O . ALA A 1 286 ? -14.633 10.129 29.342 1.00 59.50 286 ALA A O 1
ATOM 1982 N N . ARG A 1 287 ? -15.595 8.104 29.151 1.00 50.19 287 ARG A N 1
ATOM 1983 C CA . ARG A 1 287 ? -16.690 8.294 30.117 1.00 50.19 287 ARG A CA 1
ATOM 1984 C C . ARG A 1 287 ? -16.550 7.326 31.280 1.00 50.19 287 ARG A C 1
ATOM 1986 O O . ARG A 1 287 ? -16.893 7.749 32.402 1.00 50.19 287 ARG A O 1
#

Sequence (287 aa):
ADHGTGRAAAGTLALSAKKTAAPAGGRSGAQAVTVPGKVEKPGAGAAQAPAVAAGAAEASQAAAAPAAAPVALAHTLRAIALALGLSVEALPGAAGTEPPVSVGREAVLSQHFLPLANVVRLAEENPSSSVELLAGYFQMLLSLGGKDSETQLRAALSLLLPAKAAPAQTLVAAAAEAFGPATARLAEERGLAEALVEGRRAKRSLRAPPPRLTLQGAAEALEASWMEGTQAAEGIASLARALGTTRTEGSETLFFMKVLGGSSGLVTGSVHAAVAKAFVQVHGSAR

Organism: NCBI:txid73915

Secondary structure (DSSP, 8-state):
------------------------------------------------------------------TTHHHHHHHHHHHHHHHHT--GGGSTT--S------HHHHHHHTTBHHHHHHHHHHHHH-GGGHHHHHHHHHHHHHHT-HHHHHHHHHHHHHHHS-SSPPPHHHHHHHHHHHH-HHHHHHHHHH-HHHHHHHHHHHHTTSSSPPPPPBHHHHHHHHHHTT--GGGHHHHHHHHHHHHTT--SGGGHHHHHHHHHTT--SS-HHHHHHHHHHHHHHHHHTT-

pLDDT: mean 73.93, std 23.49, range [29.83, 97.81]